Protein AF-A0A0S4UX40-F1 (afdb_monomer_lite)

Secondary structure (DSSP, 8-state):
-PPPPPTTHHHHHHHHHHHHHHH-HHHHHHHHHHHTTTS-HHHHHHHHHHHH-PPPPHHHHHHHHHHHHHHHHHHSS--GGGG--TT---HHHHHHHHHHHHHHHHHHHHHHHHHHHEEE-TTS-EEES-HHHHHHHHHHHHHHHHHHHHHHHHHHHHHHHHHHHHHHHHHHHHH-HHHHHHHHHHHHHHHHHHHHTT-

Foldseek 3Di:
DDDPDDPCLVVLLVQLLVQCVVPNNPRSLVVSCVVVVVDDPVSSVVSNCVNPNDDCPVVNVVVVVVVVVVVVVVVPPDDPVVVDDDDDDDPVNVVVVVVVVVLVVQLVVLVVLLPVQWDQDPVRDIDGPHVVSNVVSVVSVVVSVVVVVVVVVVVVVVVVVVVVVVVVLVVCCVVPVVVSVVVVVVVVVVVVVVVVVVD

Structure (mmCIF, N/CA/C/O backbone):
data_AF-A0A0S4UX40-F1
#
_entry.id   AF-A0A0S4UX40-F1
#
loop_
_atom_site.group_PDB
_atom_site.id
_atom_site.type_symbol
_atom_site.label_atom_id
_atom_site.label_alt_id
_atom_site.label_comp_id
_at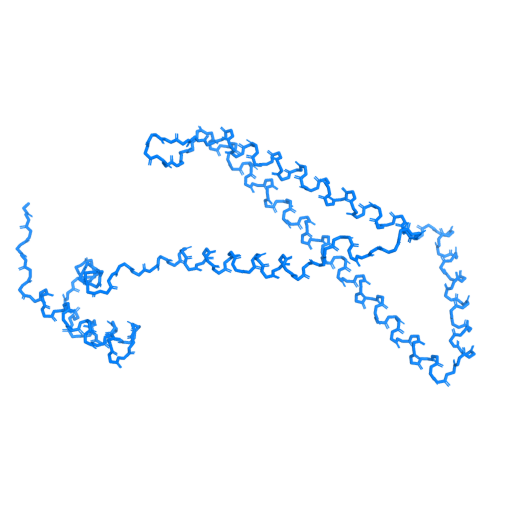om_site.label_asym_id
_atom_site.label_entity_id
_atom_site.label_seq_id
_atom_site.pdbx_PDB_ins_code
_atom_site.Cartn_x
_atom_site.Cartn_y
_atom_site.Cartn_z
_atom_site.occupancy
_atom_site.B_iso_or_equiv
_atom_site.auth_seq_id
_atom_site.auth_comp_id
_atom_site.auth_asym_id
_atom_site.auth_atom_id
_atom_site.pdbx_PDB_model_num
ATOM 1 N N . MET A 1 1 ? 38.596 -22.538 -30.865 1.00 37.88 1 MET A N 1
ATOM 2 C CA . MET A 1 1 ? 38.429 -23.965 -31.218 1.00 37.88 1 MET A CA 1
ATOM 3 C C . MET A 1 1 ? 37.272 -24.537 -30.414 1.00 37.88 1 MET A C 1
ATOM 5 O O . MET A 1 1 ? 37.250 -24.335 -29.205 1.00 37.88 1 MET A O 1
ATOM 9 N N . ALA A 1 2 ? 36.285 -25.162 -31.062 1.00 44.00 2 ALA A N 1
ATOM 10 C CA . ALA A 1 2 ? 35.174 -25.811 -30.366 1.00 44.00 2 ALA A CA 1
ATOM 11 C C . ALA A 1 2 ? 35.691 -27.068 -29.645 1.00 44.00 2 ALA A C 1
ATOM 13 O O . ALA A 1 2 ? 36.379 -27.888 -30.249 1.00 44.00 2 ALA A O 1
ATOM 14 N N . ARG A 1 3 ? 35.412 -27.182 -28.343 1.00 56.06 3 ARG A N 1
ATOM 15 C CA . ARG A 1 3 ? 35.810 -28.334 -27.521 1.00 56.06 3 ARG A CA 1
ATOM 16 C C . ARG A 1 3 ? 35.053 -29.578 -28.016 1.00 56.06 3 ARG A C 1
ATOM 18 O O . ARG A 1 3 ? 33.846 -29.453 -28.240 1.00 56.06 3 ARG A O 1
ATOM 25 N N . PRO A 1 4 ? 35.714 -30.738 -28.194 1.00 58.06 4 PRO A N 1
ATOM 26 C CA . PRO A 1 4 ? 35.030 -31.949 -28.630 1.00 58.06 4 PRO A CA 1
ATOM 27 C C . PRO A 1 4 ? 33.894 -32.306 -27.656 1.00 58.06 4 PRO A C 1
ATOM 29 O O . PRO A 1 4 ? 34.030 -32.062 -26.451 1.00 58.06 4 PRO A O 1
ATOM 32 N N . PRO A 1 5 ? 32.758 -32.816 -28.165 1.00 61.25 5 PRO A N 1
ATOM 33 C CA . PRO A 1 5 ? 31.622 -33.187 -27.332 1.00 61.25 5 PRO A CA 1
ATOM 34 C C . PRO A 1 5 ? 32.033 -34.289 -26.350 1.00 61.25 5 PRO A C 1
ATOM 36 O O . PRO A 1 5 ? 32.637 -35.284 -26.744 1.00 61.25 5 PRO A O 1
ATOM 39 N N . ASP A 1 6 ? 31.727 -34.090 -25.066 1.00 70.50 6 ASP A N 1
ATOM 40 C CA . ASP A 1 6 ? 31.950 -35.105 -24.034 1.00 70.50 6 ASP A CA 1
ATOM 41 C C . ASP A 1 6 ? 31.041 -36.306 -24.331 1.00 70.50 6 ASP A C 1
ATOM 43 O O . ASP A 1 6 ? 29.822 -36.152 -24.464 1.00 70.50 6 ASP A O 1
ATOM 47 N N . THR A 1 7 ? 31.636 -37.492 -24.451 1.00 76.88 7 THR A N 1
ATOM 48 C CA . THR A 1 7 ? 30.944 -38.743 -24.795 1.00 76.88 7 THR A CA 1
ATOM 49 C C . THR A 1 7 ? 29.915 -39.158 -23.744 1.00 76.88 7 THR A C 1
ATOM 51 O O . THR A 1 7 ? 29.060 -39.993 -24.020 1.00 76.88 7 THR A O 1
ATOM 54 N N . ARG A 1 8 ? 29.951 -38.551 -22.551 1.00 83.50 8 ARG A N 1
ATOM 55 C CA . ARG A 1 8 ? 29.035 -38.833 -21.437 1.00 83.50 8 ARG A CA 1
ATOM 56 C C . ARG A 1 8 ? 27.774 -37.970 -21.435 1.00 83.50 8 ARG A C 1
ATOM 58 O O . ARG A 1 8 ? 26.927 -38.147 -20.563 1.00 83.50 8 ARG A O 1
ATOM 65 N N . ARG A 1 9 ? 27.629 -37.044 -22.390 1.00 83.38 9 ARG A N 1
ATOM 66 C CA . ARG A 1 9 ? 26.492 -36.110 -22.460 1.00 83.38 9 ARG A CA 1
ATOM 67 C C . ARG A 1 9 ? 25.141 -36.822 -22.472 1.00 83.38 9 ARG A C 1
ATOM 69 O O . ARG A 1 9 ? 24.265 -36.463 -21.689 1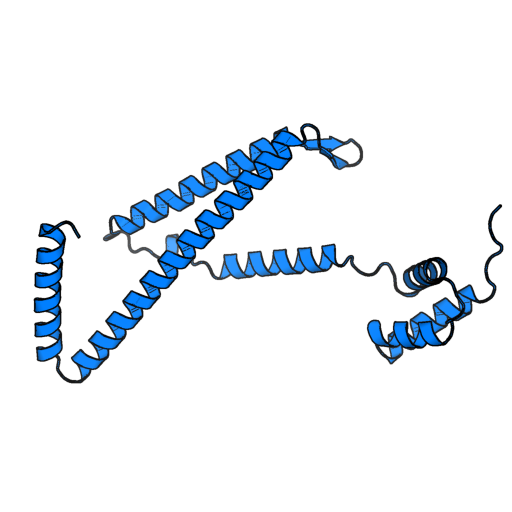.00 83.38 9 ARG A O 1
ATOM 76 N N . ASP A 1 10 ? 24.964 -37.790 -23.363 1.00 85.44 10 ASP A N 1
ATOM 77 C CA . ASP A 1 10 ? 23.655 -38.418 -23.571 1.00 85.44 10 ASP A CA 1
ATOM 78 C C . ASP A 1 10 ? 23.270 -39.292 -22.370 1.00 85.44 10 ASP A C 1
ATOM 80 O O . ASP A 1 10 ? 22.149 -39.196 -21.871 1.00 85.44 10 ASP A O 1
ATOM 84 N N . LEU A 1 11 ? 24.251 -40.010 -21.808 1.00 88.12 11 LEU A N 1
ATOM 85 C CA . LEU A 1 11 ? 24.103 -40.767 -20.563 1.00 88.12 11 LEU A CA 1
ATOM 86 C C . LEU A 1 11 ? 23.720 -39.864 -19.379 1.00 88.12 11 LEU A C 1
ATOM 88 O O . LEU A 1 11 ? 22.848 -40.214 -18.584 1.00 88.12 11 LEU A O 1
ATOM 92 N N . ALA A 1 12 ? 24.339 -38.687 -19.259 1.00 87.56 12 ALA A N 1
ATOM 93 C CA . ALA A 1 12 ? 24.004 -37.726 -18.213 1.00 87.56 12 ALA A CA 1
ATOM 94 C C . ALA A 1 12 ? 22.573 -37.186 -18.366 1.00 87.56 12 ALA A C 1
ATOM 96 O O . ALA A 1 12 ? 21.844 -37.095 -17.380 1.00 87.56 12 ALA A O 1
ATOM 97 N N . ILE A 1 13 ? 22.139 -36.869 -19.590 1.00 88.56 13 ILE A N 1
ATOM 98 C CA . ILE A 1 13 ? 20.780 -36.375 -19.863 1.00 88.56 13 ILE A CA 1
ATOM 99 C C . ILE A 1 13 ? 19.726 -37.427 -19.503 1.00 88.56 13 ILE A C 1
ATOM 101 O O . ILE A 1 13 ? 18.729 -37.101 -18.854 1.00 88.56 13 ILE A O 1
ATOM 105 N N . GLU A 1 14 ? 19.945 -38.682 -19.893 1.00 89.38 14 GLU A N 1
ATOM 106 C CA . GLU A 1 14 ? 19.053 -39.794 -19.561 1.00 89.38 14 GLU A CA 1
ATOM 107 C C . GLU A 1 14 ? 19.003 -40.044 -18.047 1.00 89.38 14 GLU A C 1
ATOM 109 O O . GLU A 1 14 ? 17.922 -40.155 -17.466 1.00 89.38 14 GLU A O 1
ATOM 114 N N . THR A 1 15 ? 20.162 -40.015 -17.384 1.00 88.75 15 THR A N 1
ATOM 115 C CA . THR A 1 15 ? 20.275 -40.201 -15.930 1.00 88.75 15 THR A CA 1
ATOM 116 C C . THR A 1 15 ? 19.551 -39.100 -15.154 1.00 88.75 15 THR A C 1
ATOM 118 O O . THR A 1 15 ? 18.836 -39.393 -14.196 1.00 88.75 15 THR A O 1
ATOM 121 N N . ILE A 1 16 ? 19.674 -37.839 -15.588 1.00 87.69 16 ILE A N 1
ATOM 122 C CA . ILE A 1 16 ? 18.954 -36.702 -14.995 1.00 87.69 16 ILE A CA 1
ATOM 123 C C . ILE A 1 16 ? 17.438 -36.898 -15.123 1.00 87.69 16 ILE A C 1
ATOM 125 O O . ILE A 1 16 ? 16.722 -36.707 -14.141 1.00 87.69 16 ILE A O 1
ATOM 129 N N . ARG A 1 17 ? 16.939 -37.295 -16.303 1.00 89.00 17 ARG A N 1
ATOM 130 C CA . ARG A 1 17 ? 15.501 -37.532 -16.525 1.00 89.00 17 ARG A CA 1
ATOM 131 C C . ARG A 1 17 ? 14.973 -38.658 -15.646 1.00 89.00 17 ARG A C 1
ATOM 133 O O . ARG A 1 17 ? 13.955 -38.476 -14.986 1.00 89.00 17 ARG A O 1
ATOM 140 N N . ARG A 1 18 ? 15.691 -39.781 -15.603 1.00 91.06 18 ARG A N 1
ATOM 141 C CA . ARG A 1 18 ? 15.322 -40.952 -14.805 1.00 91.06 18 ARG A CA 1
ATOM 142 C C . ARG A 1 18 ? 15.262 -40.617 -13.311 1.00 91.06 18 ARG A C 1
ATOM 144 O O . ARG A 1 18 ? 14.215 -40.773 -12.694 1.00 91.06 18 ARG A O 1
ATOM 151 N N . LEU A 1 19 ? 16.340 -40.061 -12.752 1.00 86.75 19 LEU A N 1
ATOM 152 C CA . LEU A 1 19 ? 16.417 -39.745 -11.320 1.00 86.75 19 LEU A CA 1
ATOM 153 C C . LEU A 1 19 ? 15.441 -38.639 -10.901 1.00 86.75 19 LEU A C 1
ATOM 155 O O . LEU A 1 19 ? 14.901 -38.687 -9.799 1.00 86.75 19 LEU A O 1
ATOM 159 N N . CYS A 1 20 ? 15.182 -37.651 -11.763 1.00 83.25 20 CYS A N 1
ATOM 160 C CA . CYS A 1 20 ? 14.171 -36.629 -11.479 1.00 83.25 20 CYS A CA 1
ATOM 161 C C . CYS A 1 20 ? 12.738 -37.164 -11.571 1.00 83.25 20 CYS A C 1
ATOM 163 O O . CYS A 1 20 ? 11.875 -36.654 -10.860 1.00 83.25 20 CYS A O 1
ATOM 165 N N . GLY A 1 21 ? 12.484 -38.173 -12.411 1.00 76.56 21 GLY A N 1
ATOM 166 C CA . GLY A 1 21 ? 11.203 -38.879 -12.452 1.00 76.56 21 GLY A CA 1
ATOM 167 C C . GLY A 1 21 ? 10.961 -39.742 -11.210 1.00 76.56 21 GLY A C 1
ATOM 168 O O . GLY A 1 21 ? 9.847 -39.772 -10.702 1.00 76.56 21 GLY A O 1
ATOM 169 N N . GLU A 1 22 ? 12.005 -40.393 -10.691 1.00 80.88 22 GLU A N 1
ATOM 170 C CA . GLU A 1 22 ? 11.923 -41.300 -9.534 1.00 80.88 22 GLU A CA 1
ATOM 171 C C . GLU A 1 22 ? 11.897 -40.567 -8.179 1.00 80.88 22 GLU A C 1
ATOM 173 O O . GLU A 1 22 ? 11.162 -40.959 -7.276 1.00 80.88 22 GLU A O 1
ATOM 178 N N . HIS A 1 23 ? 12.686 -39.497 -8.024 1.00 77.44 23 HIS A N 1
ATOM 179 C CA . HIS A 1 23 ? 12.911 -38.828 -6.731 1.00 77.44 23 HIS A CA 1
ATOM 180 C C . HIS A 1 23 ? 12.445 -37.361 -6.696 1.00 77.44 23 HIS A C 1
ATOM 182 O O . HIS A 1 23 ? 12.611 -36.673 -5.688 1.00 77.44 23 HIS A O 1
ATOM 188 N N . GLY A 1 24 ? 11.871 -36.856 -7.791 1.00 71.69 24 GLY A N 1
ATOM 189 C CA . GLY A 1 24 ? 11.513 -35.447 -7.952 1.00 71.69 24 GLY A CA 1
ATOM 190 C C . GLY A 1 24 ? 12.701 -34.557 -8.345 1.00 71.69 24 GLY A C 1
ATOM 191 O O . GLY A 1 24 ? 13.866 -34.932 -8.228 1.00 71.69 24 GLY A O 1
ATOM 192 N N . LEU A 1 25 ? 12.415 -33.338 -8.821 1.00 74.25 25 LEU A N 1
ATOM 193 C CA . LEU A 1 25 ? 13.407 -32.465 -9.476 1.00 74.25 25 LEU A CA 1
ATOM 194 C C . LEU A 1 25 ? 14.618 -32.116 -8.598 1.00 74.25 25 LEU A C 1
ATOM 196 O O . LEU A 1 25 ? 15.749 -32.096 -9.083 1.00 74.25 25 LEU A O 1
ATOM 200 N N . LYS A 1 26 ? 14.394 -31.818 -7.313 1.00 73.88 26 LYS A N 1
ATOM 201 C CA . LYS A 1 26 ? 15.450 -31.359 -6.397 1.00 73.88 26 LYS A CA 1
ATOM 202 C C . LYS A 1 26 ? 16.394 -32.498 -6.015 1.00 73.88 26 LYS A C 1
ATOM 204 O O . LYS A 1 26 ? 17.609 -32.347 -6.131 1.00 73.88 26 LYS A O 1
ATOM 209 N N . GLU A 1 27 ? 15.829 -33.626 -5.597 1.00 75.50 27 GLU A N 1
ATOM 210 C CA . GLU A 1 27 ? 16.595 -34.778 -5.123 1.00 75.50 27 GLU A CA 1
ATOM 211 C C . GLU A 1 27 ? 17.190 -35.579 -6.288 1.00 75.50 27 GLU A C 1
ATOM 213 O O . GLU A 1 27 ? 18.363 -35.940 -6.255 1.00 75.50 27 GLU A O 1
ATOM 218 N N . GLY A 1 28 ? 16.450 -35.727 -7.389 1.00 81.75 28 GLY A N 1
ATOM 219 C CA . GLY A 1 28 ? 16.947 -36.355 -8.611 1.00 81.75 28 GLY A CA 1
ATOM 220 C C . GLY A 1 28 ? 18.124 -35.608 -9.242 1.00 81.75 28 GLY A C 1
ATOM 221 O O . GLY A 1 28 ? 19.101 -36.234 -9.650 1.00 81.75 28 GLY A O 1
ATOM 222 N N . CYS A 1 29 ? 18.102 -34.268 -9.261 1.00 83.31 29 CYS A N 1
ATOM 223 C CA . CYS A 1 29 ? 19.250 -33.477 -9.722 1.00 83.31 29 CYS A CA 1
ATOM 224 C C . CYS A 1 29 ? 20.470 -33.613 -8.802 1.00 83.31 29 CYS A C 1
ATOM 226 O O . CYS A 1 29 ? 21.599 -33.568 -9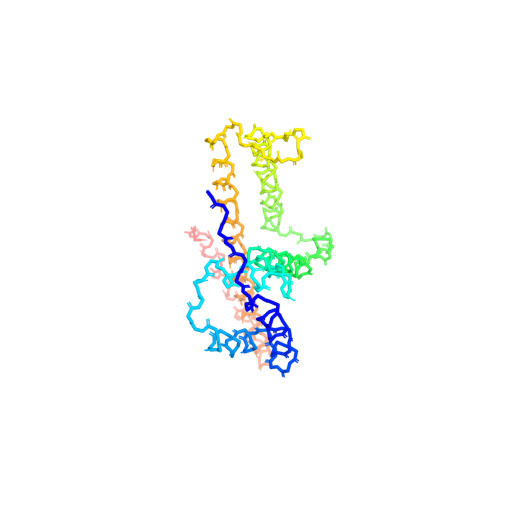.292 1.00 83.31 29 CYS A O 1
ATOM 228 N N . ARG A 1 30 ? 20.257 -33.752 -7.486 1.00 88.44 30 ARG A N 1
ATOM 229 C CA . ARG A 1 30 ? 21.325 -33.937 -6.495 1.00 88.44 30 ARG A CA 1
ATOM 230 C C . ARG A 1 30 ? 22.018 -35.286 -6.699 1.00 88.44 30 ARG A C 1
ATOM 232 O O . ARG A 1 30 ? 23.229 -35.311 -6.891 1.00 88.44 30 ARG A O 1
ATOM 239 N N . LEU A 1 31 ? 21.240 -36.366 -6.773 1.00 87.44 31 LEU A N 1
ATOM 240 C CA . LEU A 1 31 ? 21.733 -37.725 -7.022 1.00 87.44 31 LEU A CA 1
ATOM 241 C C . LEU A 1 31 ? 22.425 -37.843 -8.388 1.00 87.44 31 LEU A C 1
ATOM 243 O O . LEU A 1 31 ? 23.473 -38.472 -8.509 1.00 87.44 31 LEU A O 1
ATOM 247 N N . ALA A 1 32 ? 21.891 -37.183 -9.420 1.00 88.00 32 ALA A N 1
ATOM 248 C CA . ALA A 1 32 ? 22.543 -37.141 -10.725 1.00 88.00 32 ALA A CA 1
ATOM 249 C C . ALA A 1 32 ? 23.883 -36.382 -10.663 1.00 88.00 32 ALA A C 1
ATOM 251 O O . ALA A 1 32 ? 24.857 -36.802 -11.283 1.00 88.00 32 ALA A O 1
ATOM 252 N N . ARG A 1 33 ? 23.971 -35.286 -9.892 1.00 88.94 33 ARG A N 1
ATOM 253 C CA . ARG A 1 33 ? 25.209 -34.499 -9.748 1.00 88.94 33 ARG A CA 1
ATOM 254 C C . ARG A 1 33 ? 26.327 -35.292 -9.071 1.00 88.94 33 ARG A C 1
ATOM 256 O O . ARG A 1 33 ? 27.485 -35.089 -9.429 1.00 88.94 33 ARG A O 1
ATOM 263 N N . GLU A 1 34 ? 25.990 -36.181 -8.140 1.00 91.31 34 GLU A N 1
ATOM 264 C CA . GLU A 1 34 ? 26.949 -37.068 -7.467 1.00 91.31 34 GLU A CA 1
ATOM 265 C C . GLU A 1 34 ? 27.601 -38.060 -8.442 1.00 91.31 34 GLU A C 1
ATOM 267 O O . GLU A 1 34 ? 28.803 -38.297 -8.362 1.00 91.31 34 GLU A O 1
ATOM 272 N N . GLN A 1 35 ? 26.843 -38.576 -9.416 1.00 88.62 35 GLN A N 1
ATOM 273 C CA . GLN A 1 35 ? 27.349 -39.527 -10.419 1.00 88.62 35 GLN A CA 1
ATOM 274 C C . GLN A 1 35 ? 28.230 -38.877 -11.496 1.00 88.62 35 GLN A C 1
ATOM 276 O O . GLN A 1 35 ? 29.018 -39.556 -12.148 1.00 88.62 35 GLN A O 1
ATOM 281 N N . PHE A 1 36 ? 28.121 -37.559 -11.663 1.00 88.62 36 PHE A N 1
ATOM 282 C CA . PHE A 1 36 ? 28.903 -36.762 -12.612 1.00 88.62 36 PHE A CA 1
ATOM 283 C C . PHE A 1 36 ? 29.677 -35.654 -11.881 1.00 88.62 36 PHE A C 1
ATOM 285 O O . PHE A 1 36 ? 29.736 -34.509 -12.337 1.00 88.62 36 PHE A O 1
ATOM 292 N N . ALA A 1 37 ? 30.238 -35.985 -10.707 1.00 85.88 37 ALA A N 1
ATOM 293 C CA . ALA A 1 37 ? 30.941 -35.064 -9.810 1.00 85.88 37 ALA A CA 1
ATOM 294 C C . ALA A 1 37 ? 32.071 -34.280 -10.514 1.00 85.88 37 ALA A C 1
ATOM 296 O O . ALA A 1 37 ? 32.255 -33.087 -10.262 1.00 85.88 37 ALA A O 1
ATOM 297 N N . ASP A 1 38 ? 32.763 -34.935 -11.443 1.00 86.25 38 ASP A N 1
ATOM 298 C CA . ASP A 1 38 ? 33.922 -34.447 -12.192 1.00 86.25 38 ASP A CA 1
ATOM 299 C C . ASP A 1 38 ? 33.579 -33.473 -13.336 1.00 86.25 38 ASP A C 1
ATOM 301 O O . ASP A 1 38 ? 34.467 -32.818 -13.887 1.00 86.25 38 ASP A O 1
ATOM 305 N N . ILE A 1 39 ? 32.300 -33.348 -13.700 1.00 84.88 39 ILE A N 1
ATOM 306 C CA . ILE A 1 39 ? 31.862 -32.452 -14.771 1.00 84.88 39 ILE A CA 1
ATOM 307 C C . ILE A 1 39 ? 31.809 -31.000 -14.265 1.00 84.88 39 ILE A C 1
ATOM 309 O O . ILE A 1 39 ? 31.169 -30.725 -13.247 1.00 84.88 39 ILE A O 1
ATOM 313 N N . PRO A 1 40 ? 32.403 -30.030 -14.993 1.00 85.06 40 PRO A N 1
ATOM 314 C CA . PRO A 1 40 ? 32.318 -28.617 -14.632 1.00 85.06 40 PRO A CA 1
ATOM 315 C C . PRO A 1 40 ? 30.876 -28.097 -14.586 1.00 85.06 40 PRO A C 1
ATOM 317 O O . PRO A 1 40 ? 30.075 -28.387 -15.482 1.00 85.06 40 PRO A O 1
ATOM 320 N N . ASP A 1 41 ? 30.576 -27.226 -13.621 1.00 76.81 41 ASP A N 1
ATOM 321 C CA . ASP A 1 41 ? 29.215 -26.734 -13.356 1.00 76.81 41 ASP A CA 1
ATOM 322 C C . ASP A 1 41 ? 28.552 -26.065 -14.572 1.00 76.81 41 ASP A C 1
ATOM 324 O O . ASP A 1 41 ? 27.359 -26.240 -14.816 1.00 76.81 41 ASP A O 1
ATOM 328 N N . GLY A 1 42 ? 29.323 -25.352 -15.400 1.00 77.44 42 GLY A N 1
ATOM 329 C CA . GLY A 1 42 ? 28.809 -24.727 -16.626 1.00 77.44 42 GLY A CA 1
ATOM 330 C C . GLY A 1 42 ? 28.450 -25.724 -17.739 1.00 77.44 42 GLY A C 1
ATOM 331 O O . GLY A 1 42 ? 27.615 -25.437 -18.600 1.00 77.44 42 GLY A O 1
ATOM 332 N N . THR A 1 43 ? 29.069 -26.905 -17.756 1.00 84.62 43 THR A N 1
ATOM 333 C CA . THR A 1 43 ? 28.697 -28.002 -18.663 1.00 84.62 43 THR A CA 1
ATOM 334 C C . THR A 1 43 ? 27.495 -28.755 -18.102 1.00 84.62 43 THR A C 1
ATOM 336 O O . THR A 1 43 ? 26.522 -28.968 -18.825 1.00 84.62 43 THR A O 1
ATOM 339 N N . TRP A 1 44 ? 27.506 -29.034 -16.797 1.00 83.81 44 TRP A N 1
ATOM 340 C CA . TRP A 1 44 ? 26.393 -29.653 -16.081 1.00 83.81 44 TRP A CA 1
ATOM 341 C C . TRP A 1 44 ? 25.089 -28.854 -16.209 1.00 83.81 44 TRP A C 1
ATOM 343 O O . TRP A 1 44 ? 24.043 -29.402 -16.555 1.00 83.81 44 TRP A O 1
ATOM 353 N N . GLY A 1 45 ? 25.150 -27.532 -16.017 1.00 80.50 45 GLY A N 1
ATOM 354 C CA . GLY A 1 45 ? 23.995 -26.645 -16.146 1.00 80.50 45 GLY A CA 1
ATOM 355 C C . GLY A 1 45 ? 23.353 -26.699 -17.535 1.00 80.50 45 GLY A C 1
ATOM 356 O O . GLY A 1 45 ? 22.127 -26.714 -17.641 1.00 80.50 45 GLY A O 1
ATOM 357 N N . ARG A 1 46 ? 24.163 -26.811 -18.598 1.00 82.50 46 ARG A N 1
ATOM 358 C CA . ARG A 1 46 ? 23.670 -26.961 -19.978 1.00 82.50 46 ARG A CA 1
ATOM 359 C C . ARG A 1 46 ? 22.968 -28.300 -20.194 1.00 82.50 46 ARG A C 1
ATOM 361 O O . ARG A 1 46 ? 21.905 -28.328 -20.808 1.00 82.50 46 ARG A O 1
ATOM 368 N N . TRP A 1 47 ? 23.521 -29.391 -19.670 1.00 88.19 47 TRP A N 1
ATOM 369 C CA . TRP A 1 47 ? 22.903 -30.717 -19.780 1.00 88.19 47 TRP A CA 1
ATOM 370 C C . TRP A 1 47 ? 21.608 -30.814 -18.977 1.00 88.19 47 TRP A C 1
ATOM 372 O O . TRP A 1 47 ? 20.628 -31.355 -19.478 1.00 88.19 47 TRP A O 1
ATOM 382 N N . ARG A 1 48 ? 21.548 -30.198 -17.790 1.00 83.56 48 ARG A N 1
ATOM 383 C CA . ARG A 1 48 ? 20.319 -30.116 -16.988 1.00 83.56 48 ARG A CA 1
ATOM 384 C C . ARG A 1 48 ? 19.195 -29.383 -17.722 1.00 83.56 48 ARG A C 1
ATOM 386 O O . ARG A 1 48 ? 18.076 -29.881 -17.752 1.00 83.56 48 ARG A O 1
ATOM 393 N N . VAL A 1 49 ? 19.496 -28.240 -18.347 1.00 81.31 49 VAL A N 1
ATOM 394 C CA . VAL A 1 49 ? 18.515 -27.486 -19.154 1.00 81.31 49 VAL A CA 1
ATOM 395 C C . VAL A 1 49 ? 18.036 -28.305 -20.354 1.00 81.31 49 VAL A C 1
ATOM 397 O O . VAL A 1 49 ? 16.856 -28.284 -20.684 1.00 81.31 49 VAL A O 1
ATOM 400 N N . GLN A 1 50 ? 18.927 -29.070 -20.985 1.00 83.06 50 GLN A N 1
ATOM 401 C CA . GLN A 1 50 ? 18.563 -29.960 -22.088 1.00 83.06 50 GLN A CA 1
ATOM 402 C C . GLN A 1 50 ? 17.724 -31.173 -21.632 1.00 83.06 50 GLN A C 1
ATOM 404 O O . GLN A 1 50 ? 16.895 -31.679 -22.390 1.00 83.06 50 GLN A O 1
ATOM 409 N N . ALA A 1 51 ? 17.930 -31.647 -20.402 1.00 83.44 51 ALA A N 1
ATOM 410 C CA . ALA A 1 51 ? 17.230 -32.797 -19.839 1.00 83.44 51 ALA A CA 1
ATOM 411 C C . ALA A 1 51 ? 15.822 -32.459 -19.326 1.00 83.44 51 ALA A C 1
ATOM 413 O O . ALA A 1 51 ? 14.899 -33.222 -19.608 1.00 83.44 51 ALA A O 1
ATOM 414 N N . LEU A 1 52 ? 15.670 -31.341 -18.605 1.00 78.06 52 LEU A N 1
ATOM 415 C CA . LEU A 1 52 ? 14.469 -30.991 -17.827 1.00 78.06 52 LEU A CA 1
ATOM 416 C C . LEU A 1 52 ? 13.782 -29.695 -18.290 1.00 78.06 52 LEU A C 1
ATOM 418 O O . LEU A 1 52 ? 12.781 -29.291 -17.707 1.00 78.06 52 LEU A O 1
ATOM 422 N N . GLY A 1 53 ? 14.320 -29.026 -19.311 1.00 70.69 53 GLY A N 1
ATOM 423 C CA . GLY A 1 53 ? 13.901 -27.680 -19.692 1.00 70.69 53 GLY A CA 1
ATOM 424 C C . GLY A 1 53 ? 14.552 -26.596 -18.827 1.00 70.69 53 GLY A C 1
ATOM 425 O O . GLY A 1 53 ? 15.287 -26.862 -17.870 1.00 70.69 53 GLY A O 1
ATOM 426 N N . ARG A 1 54 ? 14.321 -25.330 -19.189 1.00 59.81 54 ARG A N 1
ATOM 427 C CA . ARG A 1 54 ? 14.745 -24.194 -18.362 1.00 59.81 54 ARG A CA 1
ATOM 428 C C . ARG A 1 54 ? 13.897 -24.226 -17.090 1.00 59.81 54 ARG A C 1
ATOM 430 O O . ARG A 1 54 ? 12.676 -24.226 -17.185 1.00 59.81 54 ARG A O 1
ATOM 437 N N . ALA A 1 55 ? 14.535 -24.279 -15.920 1.00 56.56 55 ALA A N 1
ATOM 438 C CA . ALA A 1 55 ? 13.805 -24.061 -14.675 1.00 56.56 55 ALA A CA 1
ATOM 439 C C . ALA A 1 55 ? 13.110 -22.692 -14.774 1.00 56.56 55 ALA A C 1
ATOM 441 O O . ALA A 1 55 ? 13.778 -21.758 -15.241 1.00 56.56 55 ALA A O 1
ATOM 442 N N . PRO A 1 56 ? 11.827 -22.566 -14.382 1.00 50.50 56 PRO A N 1
ATOM 443 C CA . PRO A 1 56 ? 11.189 -21.260 -14.291 1.00 50.50 56 PRO A CA 1
ATOM 444 C C . PRO A 1 56 ? 12.106 -20.381 -13.454 1.00 50.50 56 PRO A C 1
ATOM 446 O O . PRO A 1 56 ? 12.602 -20.801 -12.398 1.00 50.50 56 PRO A O 1
ATOM 449 N N . GLU A 1 57 ? 12.461 -19.222 -14.003 1.00 52.88 57 GLU A N 1
ATOM 450 C CA . GLU A 1 57 ? 13.392 -18.341 -13.321 1.00 52.88 57 GLU A CA 1
ATOM 451 C C . GLU A 1 57 ? 12.788 -18.038 -11.954 1.00 52.88 57 GLU A C 1
ATOM 453 O O . GLU A 1 57 ? 11.585 -17.831 -11.824 1.00 52.88 57 GLU A O 1
ATOM 458 N N . ARG A 1 58 ? 13.600 -18.058 -10.898 1.00 46.91 58 ARG A N 1
ATOM 459 C CA . ARG A 1 58 ? 13.139 -17.712 -9.546 1.00 46.91 58 ARG A CA 1
ATOM 460 C C . ARG A 1 58 ? 12.354 -16.389 -9.546 1.00 46.91 58 ARG A C 1
ATOM 462 O O . ARG A 1 58 ? 11.412 -16.227 -8.787 1.00 46.91 58 ARG A O 1
ATOM 469 N N . GLU A 1 59 ? 12.714 -15.499 -10.462 1.00 41.97 59 GLU A N 1
ATOM 470 C CA . GLU A 1 59 ? 12.059 -14.229 -10.754 1.00 41.97 59 GLU A CA 1
ATOM 471 C C . GLU A 1 59 ? 10.643 -14.359 -11.352 1.00 41.97 59 GLU A C 1
ATOM 473 O O . GLU A 1 59 ? 9.799 -13.505 -11.107 1.00 41.97 59 GLU A O 1
ATOM 478 N N . GLU A 1 60 ? 10.365 -15.417 -12.114 1.00 47.75 60 GLU A N 1
ATOM 479 C CA . GLU A 1 60 ? 9.051 -15.760 -12.673 1.00 47.75 60 GLU A CA 1
ATOM 480 C C . GLU A 1 60 ? 8.140 -16.351 -11.588 1.00 47.75 60 GLU A C 1
ATOM 482 O O . GLU A 1 60 ? 7.023 -15.878 -11.410 1.00 47.75 60 GLU A O 1
ATOM 487 N N . ILE A 1 61 ? 8.666 -17.253 -10.749 1.00 52.84 61 ILE A N 1
ATOM 488 C CA . ILE A 1 61 ? 7.948 -17.772 -9.569 1.00 52.84 61 ILE A CA 1
ATOM 489 C C . ILE A 1 61 ? 7.645 -16.644 -8.570 1.00 52.84 61 ILE A C 1
ATOM 491 O O . ILE A 1 61 ? 6.538 -16.553 -8.045 1.00 52.84 61 ILE A O 1
ATOM 495 N N . GLU A 1 62 ? 8.610 -15.760 -8.300 1.00 45.75 62 GLU A N 1
ATOM 496 C CA . GLU A 1 62 ? 8.411 -14.606 -7.414 1.00 45.75 62 GLU A CA 1
ATOM 497 C C . GLU A 1 62 ? 7.432 -13.582 -8.013 1.00 45.75 62 GLU A C 1
ATOM 499 O O . GLU A 1 62 ? 6.717 -12.907 -7.270 1.00 45.75 62 GLU A O 1
ATOM 504 N N . ARG A 1 63 ? 7.363 -13.466 -9.345 1.00 48.81 63 ARG A N 1
ATOM 505 C CA . ARG A 1 63 ? 6.387 -12.614 -10.036 1.00 48.81 63 ARG A CA 1
ATOM 506 C C . ARG A 1 63 ? 4.978 -13.188 -9.937 1.00 48.81 63 ARG A C 1
ATOM 508 O O . ARG A 1 63 ? 4.074 -12.431 -9.594 1.00 48.81 63 ARG A O 1
ATOM 515 N N . ASP A 1 64 ? 4.810 -14.486 -10.159 1.00 50.50 64 ASP A N 1
ATOM 516 C CA . ASP A 1 64 ? 3.516 -15.164 -10.049 1.00 50.50 64 ASP A CA 1
ATOM 517 C C . ASP A 1 64 ? 3.018 -15.175 -8.599 1.00 50.50 64 ASP A C 1
ATOM 519 O O . ASP A 1 64 ? 1.858 -14.866 -8.339 1.00 50.50 64 ASP A O 1
ATOM 523 N N . ALA A 1 65 ? 3.908 -15.399 -7.627 1.00 49.53 65 ALA A N 1
ATOM 524 C CA . ALA A 1 65 ? 3.574 -15.295 -6.207 1.00 49.53 65 ALA A CA 1
ATOM 525 C C . ALA A 1 65 ? 3.116 -13.877 -5.819 1.00 49.53 65 ALA A C 1
ATOM 527 O O . ALA A 1 65 ? 2.138 -13.716 -5.091 1.00 49.53 65 ALA A O 1
ATOM 528 N N . ARG A 1 66 ? 3.779 -12.832 -6.337 1.00 48.22 66 ARG A N 1
ATOM 529 C CA . ARG A 1 66 ? 3.363 -11.435 -6.116 1.00 48.22 66 ARG A CA 1
ATOM 530 C C . ARG A 1 66 ? 2.052 -11.096 -6.821 1.00 48.22 66 ARG A C 1
ATOM 532 O O . ARG A 1 66 ? 1.261 -10.344 -6.261 1.00 48.22 66 ARG A O 1
ATOM 539 N N . ALA A 1 67 ? 1.825 -11.617 -8.026 1.00 53.53 67 ALA A N 1
ATOM 540 C CA . ALA A 1 67 ? 0.591 -11.401 -8.775 1.00 53.53 67 ALA A CA 1
ATOM 541 C C . ALA A 1 67 ? -0.610 -12.049 -8.072 1.00 53.53 67 ALA A C 1
ATOM 543 O O . ALA A 1 67 ? -1.638 -11.396 -7.908 1.00 53.53 67 ALA A O 1
ATOM 544 N N . ASN A 1 68 ? -0.442 -13.276 -7.577 1.00 50.84 68 ASN A N 1
ATOM 545 C CA . ASN A 1 68 ? -1.475 -13.993 -6.832 1.00 50.84 68 ASN A CA 1
ATOM 546 C C . ASN A 1 68 ? -1.777 -13.317 -5.488 1.00 50.84 68 ASN A C 1
ATOM 548 O O . ASN A 1 68 ? -2.939 -13.085 -5.177 1.00 50.84 68 ASN A O 1
ATOM 552 N N . MET A 1 69 ? -0.749 -12.887 -4.746 1.00 40.19 69 MET A N 1
ATOM 553 C CA . MET A 1 69 ? -0.933 -12.147 -3.491 1.00 40.19 69 MET A CA 1
ATOM 554 C C . MET A 1 69 ? -1.634 -10.795 -3.713 1.00 40.19 69 MET A C 1
ATOM 556 O O . MET A 1 69 ? -2.482 -10.394 -2.925 1.00 40.19 69 MET A O 1
ATOM 560 N N . ALA A 1 70 ? -1.319 -10.086 -4.802 1.00 51.31 70 ALA A N 1
ATOM 561 C CA . ALA A 1 70 ? -1.992 -8.834 -5.145 1.00 51.31 70 ALA A CA 1
ATOM 562 C C . ALA A 1 70 ? -3.457 -9.039 -5.572 1.00 51.31 70 ALA A C 1
ATOM 564 O O . ALA A 1 70 ? -4.286 -8.171 -5.305 1.00 51.31 70 ALA A O 1
ATOM 565 N N . ALA A 1 71 ? -3.777 -10.159 -6.226 1.00 49.25 71 ALA A N 1
ATOM 566 C CA . ALA A 1 71 ? -5.147 -10.522 -6.582 1.00 49.25 71 ALA A CA 1
ATOM 567 C C . ALA A 1 71 ? -5.973 -10.890 -5.340 1.00 49.25 71 ALA A C 1
ATOM 569 O O . ALA A 1 71 ? -7.069 -10.371 -5.168 1.00 49.25 71 ALA A O 1
ATOM 570 N N . GLU A 1 72 ? -5.405 -11.683 -4.432 1.00 46.88 72 GLU A N 1
ATOM 571 C CA . GLU A 1 72 ? -6.047 -12.111 -3.184 1.00 46.88 72 GLU A CA 1
ATOM 572 C C . GLU A 1 72 ? -6.281 -10.936 -2.218 1.00 46.88 72 GLU A C 1
ATOM 574 O O . GLU A 1 72 ? -7.334 -10.833 -1.590 1.00 46.88 72 GLU A O 1
ATOM 579 N N . VAL A 1 73 ? -5.344 -9.982 -2.148 1.00 51.62 73 VAL A N 1
ATOM 580 C CA . VAL A 1 73 ? -5.545 -8.720 -1.415 1.00 51.62 73 VAL A CA 1
ATOM 581 C C . VAL A 1 73 ? -6.656 -7.888 -2.056 1.00 51.62 73 VAL A C 1
ATOM 583 O O . VAL A 1 73 ? -7.445 -7.282 -1.343 1.00 51.62 73 VAL A O 1
ATOM 586 N N . ARG A 1 74 ? -6.756 -7.864 -3.389 1.00 53.91 74 ARG A N 1
ATOM 587 C CA . ARG A 1 74 ? -7.779 -7.087 -4.100 1.00 53.91 74 ARG A CA 1
ATOM 588 C C . ARG A 1 74 ? -9.179 -7.706 -3.990 1.00 53.91 74 ARG A C 1
ATOM 590 O O . ARG A 1 74 ? -10.138 -6.949 -3.944 1.00 53.91 74 ARG A O 1
ATOM 597 N N . GLU A 1 75 ? -9.295 -9.032 -3.914 1.00 52.84 75 GLU A N 1
ATOM 598 C CA . GLU A 1 75 ? -10.566 -9.729 -3.647 1.00 52.84 75 GLU A CA 1
ATOM 599 C C . GLU A 1 75 ? -11.039 -9.580 -2.195 1.00 52.84 75 GLU A C 1
ATOM 601 O O . GLU A 1 75 ? -12.240 -9.553 -1.948 1.00 52.84 75 GLU A O 1
ATOM 606 N N . ASN A 1 76 ? -10.116 -9.444 -1.236 1.00 49.91 76 ASN A N 1
ATOM 607 C CA . ASN A 1 76 ? -10.452 -9.273 0.182 1.00 49.91 76 ASN A CA 1
ATOM 608 C C . ASN A 1 76 ? -10.627 -7.808 0.615 1.00 49.91 76 ASN A C 1
ATOM 610 O O . ASN A 1 76 ? -10.967 -7.552 1.771 1.00 49.91 76 ASN A O 1
ATOM 614 N N . ILE A 1 77 ? -10.398 -6.840 -0.278 1.00 47.34 77 ILE A N 1
ATOM 615 C CA . ILE A 1 77 ? -10.776 -5.444 -0.042 1.00 47.34 77 ILE A CA 1
ATOM 616 C C . ILE A 1 77 ? -12.248 -5.297 -0.455 1.00 47.34 77 ILE A C 1
ATOM 618 O O . ILE A 1 77 ? -12.547 -5.426 -1.644 1.00 47.34 77 ILE A O 1
ATOM 622 N N . PRO A 1 78 ? -13.176 -5.024 0.481 1.00 42.72 78 PRO A N 1
ATOM 623 C CA . PRO A 1 78 ? -14.583 -4.870 0.139 1.00 42.72 78 PRO A CA 1
ATOM 624 C C . PRO A 1 78 ? -14.793 -3.742 -0.878 1.00 42.72 78 PRO A C 1
ATOM 626 O O . PRO A 1 78 ? -14.181 -2.672 -0.787 1.00 42.72 78 PRO A O 1
ATOM 629 N N . ALA A 1 79 ? -15.676 -3.979 -1.851 1.00 48.94 79 ALA A N 1
ATOM 630 C CA . ALA A 1 79 ? -16.025 -2.987 -2.856 1.00 48.94 79 ALA A CA 1
ATOM 631 C C . ALA A 1 79 ? -16.703 -1.777 -2.193 1.00 48.94 79 ALA A C 1
ATOM 633 O O . ALA A 1 79 ? -17.641 -1.917 -1.410 1.00 48.94 79 ALA A O 1
ATOM 634 N N . VAL A 1 80 ? -16.259 -0.567 -2.546 1.00 42.81 80 VAL A N 1
ATOM 635 C CA . VAL A 1 80 ? -16.687 0.705 -1.923 1.00 42.81 80 VAL A CA 1
ATOM 636 C C . VAL A 1 80 ? -18.214 0.905 -1.935 1.00 42.81 80 VAL A C 1
ATOM 638 O O . VAL A 1 80 ? -18.757 1.546 -1.039 1.00 42.81 80 VAL A O 1
ATOM 641 N N . ALA A 1 81 ? -18.920 0.330 -2.913 1.00 44.19 81 ALA A N 1
ATOM 642 C CA . ALA A 1 81 ? -20.376 0.418 -3.035 1.00 44.19 81 ALA A CA 1
ATOM 643 C C . ALA A 1 81 ? -21.151 -0.459 -2.031 1.00 44.19 81 ALA A C 1
ATOM 645 O O . ALA A 1 81 ? -22.305 -0.163 -1.736 1.00 44.19 81 ALA A O 1
ATOM 646 N N . GLU A 1 82 ? -20.536 -1.512 -1.488 1.00 45.31 82 GLU A N 1
ATOM 647 C CA . GLU A 1 82 ? -21.185 -2.452 -0.558 1.00 45.31 82 GLU A CA 1
ATOM 648 C C . GLU A 1 82 ? -21.093 -1.994 0.906 1.00 45.31 82 GLU A C 1
ATOM 650 O O . GLU A 1 82 ? -21.761 -2.539 1.781 1.00 45.31 82 GLU A O 1
ATOM 655 N N . LEU A 1 83 ? -20.312 -0.944 1.175 1.00 41.84 83 LEU A N 1
ATOM 656 C CA . LEU A 1 83 ? -20.085 -0.396 2.513 1.00 41.84 83 LEU A CA 1
ATOM 657 C C . LEU A 1 83 ? -21.027 0.769 2.876 1.00 41.84 83 LEU A C 1
ATOM 659 O O . LEU A 1 83 ? -20.822 1.402 3.912 1.00 41.84 83 LEU A O 1
ATOM 663 N N . VAL A 1 84 ? -22.036 1.098 2.051 1.00 40.66 84 VAL A N 1
ATOM 664 C CA . VAL A 1 84 ? -22.826 2.332 2.240 1.00 40.66 84 VAL A CA 1
ATOM 665 C C . VAL A 1 84 ? -24.341 2.150 2.052 1.00 40.66 84 VAL A C 1
ATOM 667 O O . VAL A 1 84 ? -24.816 1.993 0.928 1.00 40.66 84 VAL A O 1
ATOM 670 N N . PRO A 1 85 ? -25.146 2.371 3.110 1.00 40.78 85 PRO A N 1
ATOM 671 C CA . PRO A 1 85 ? -26.434 3.048 3.014 1.00 40.78 85 PRO A CA 1
ATOM 672 C C . PRO A 1 85 ? -26.199 4.568 2.965 1.00 40.78 85 PRO A C 1
ATOM 674 O O . PRO A 1 85 ? -25.521 5.139 3.817 1.00 40.78 85 PRO A O 1
ATOM 677 N N . ALA A 1 86 ? -26.763 5.238 1.960 1.00 46.94 86 ALA A N 1
ATOM 678 C CA . ALA A 1 86 ? -26.422 6.601 1.528 1.00 46.94 86 ALA A CA 1
ATOM 679 C C . ALA A 1 86 ? -26.703 7.765 2.516 1.00 46.94 86 ALA A C 1
ATOM 681 O O . ALA A 1 86 ? -26.597 8.922 2.113 1.00 46.94 86 ALA A O 1
ATOM 682 N N . ALA A 1 87 ? -27.062 7.520 3.780 1.00 37.88 87 ALA A N 1
ATOM 683 C CA . ALA A 1 87 ? -27.638 8.558 4.643 1.00 37.88 87 ALA A CA 1
ATOM 684 C C . ALA A 1 87 ? -26.717 9.137 5.740 1.00 37.88 87 ALA A C 1
ATOM 686 O O . ALA A 1 87 ? -26.971 10.255 6.176 1.00 37.88 87 ALA A O 1
ATOM 687 N N . GLU A 1 88 ? -25.638 8.468 6.165 1.00 43.12 88 GLU A N 1
ATOM 688 C CA . GLU A 1 88 ? -24.857 8.909 7.345 1.00 43.12 88 GLU A CA 1
ATOM 689 C C . GLU A 1 88 ? -23.336 8.720 7.198 1.00 43.12 88 GLU A C 1
ATOM 691 O O . GLU A 1 88 ? -22.663 8.191 8.079 1.00 43.12 88 GLU A O 1
ATOM 696 N N . ALA A 1 89 ? -22.744 9.158 6.084 1.00 41.25 89 ALA A N 1
ATOM 697 C CA . ALA A 1 89 ? -21.283 9.157 5.979 1.00 41.25 89 ALA A CA 1
ATOM 698 C C . ALA A 1 89 ? -20.671 10.244 6.893 1.00 41.25 89 ALA A C 1
ATOM 700 O O . ALA A 1 89 ? -20.775 11.442 6.610 1.00 41.25 89 ALA A O 1
ATOM 701 N N . LEU A 1 90 ? -20.015 9.823 7.979 1.00 46.56 90 LEU A N 1
ATOM 702 C CA . LEU A 1 90 ? -19.253 10.668 8.901 1.00 46.56 90 LEU A CA 1
ATOM 703 C C . LEU A 1 90 ? -18.145 11.442 8.148 1.00 46.56 90 LEU A C 1
ATOM 705 O O . LEU A 1 90 ? -17.554 10.920 7.197 1.00 46.56 90 LEU A O 1
ATOM 709 N N . PRO A 1 91 ? -17.764 12.659 8.588 1.00 53.66 91 PRO A N 1
ATOM 710 C CA . PRO A 1 91 ? -16.747 13.484 7.922 1.00 53.66 91 PRO A CA 1
ATOM 711 C C . PRO A 1 91 ? -15.399 12.785 7.684 1.00 53.66 91 PRO A C 1
ATOM 713 O O . PRO A 1 91 ? -14.722 13.078 6.702 1.00 53.66 91 PRO A O 1
ATOM 716 N N . ALA A 1 92 ? -15.007 11.853 8.558 1.00 49.34 92 ALA A N 1
ATOM 717 C CA . ALA A 1 92 ? -13.781 11.066 8.419 1.00 49.34 92 ALA A CA 1
ATOM 718 C C . ALA A 1 92 ? -13.820 10.103 7.217 1.00 49.34 92 ALA A C 1
ATOM 720 O O . ALA A 1 92 ? -12.808 9.910 6.550 1.00 49.34 92 ALA A O 1
ATOM 721 N N . GLN A 1 93 ? -14.995 9.558 6.892 1.00 47.22 93 GLN A N 1
ATOM 722 C CA . GLN A 1 93 ? -15.182 8.622 5.780 1.00 47.22 93 GLN A CA 1
ATOM 723 C C . GLN A 1 93 ? -15.114 9.349 4.431 1.00 47.22 93 GLN A C 1
ATOM 725 O O . GLN A 1 93 ? -14.484 8.855 3.502 1.00 47.22 93 GLN A O 1
ATOM 730 N N . ARG A 1 94 ? -15.653 10.576 4.341 1.00 53.88 94 ARG A N 1
ATOM 731 C CA . ARG A 1 94 ? -15.443 11.445 3.166 1.00 53.88 94 ARG A CA 1
ATOM 732 C C . ARG A 1 94 ? -13.963 11.770 2.946 1.00 53.88 94 ARG A C 1
ATOM 734 O O . ARG A 1 94 ? -13.485 11.650 1.826 1.00 53.88 94 ARG A O 1
ATOM 741 N N . ARG A 1 95 ? -13.217 12.095 4.010 1.00 55.34 95 ARG A N 1
ATOM 742 C CA . ARG A 1 95 ? -11.766 12.357 3.916 1.00 55.34 95 ARG A CA 1
ATOM 743 C C . ARG A 1 95 ? -10.968 11.124 3.476 1.00 55.34 95 ARG A C 1
ATOM 745 O O . ARG A 1 95 ? -10.014 11.269 2.722 1.00 55.34 95 ARG A O 1
ATOM 752 N N . ALA A 1 96 ? -11.358 9.926 3.915 1.00 58.22 96 ALA A N 1
ATOM 753 C CA . ALA A 1 96 ? -10.732 8.677 3.476 1.00 58.22 96 ALA A CA 1
ATOM 754 C C . ALA A 1 96 ? -11.017 8.364 1.992 1.00 58.22 96 ALA A C 1
ATOM 756 O O . ALA A 1 96 ? -10.130 7.893 1.284 1.00 58.22 96 ALA A O 1
ATOM 757 N N . LEU A 1 97 ? -12.225 8.668 1.497 1.00 59.38 97 LEU A N 1
ATOM 758 C CA . LEU A 1 97 ? -12.558 8.563 0.068 1.00 59.38 97 LEU A CA 1
ATOM 759 C C . LEU A 1 97 ? -11.738 9.546 -0.782 1.00 59.38 97 LEU A C 1
ATOM 761 O O . LEU A 1 97 ? -11.256 9.182 -1.853 1.00 59.38 97 LEU A O 1
ATOM 765 N N . ASP A 1 98 ? -11.517 10.763 -0.283 1.00 75.00 98 ASP A N 1
ATOM 766 C CA . ASP A 1 98 ? -10.637 11.733 -0.940 1.00 75.00 98 ASP A CA 1
ATOM 767 C C . ASP A 1 98 ? -9.163 11.297 -0.934 1.00 75.00 98 ASP A C 1
ATOM 769 O O . ASP A 1 98 ? -8.449 11.564 -1.900 1.00 75.00 98 ASP A O 1
ATOM 773 N N . PHE A 1 99 ? -8.708 10.590 0.107 1.00 76.88 99 PHE A N 1
ATOM 774 C CA . PHE A 1 99 ? -7.341 10.070 0.189 1.00 76.88 99 PHE A CA 1
ATOM 775 C C . PHE A 1 99 ? -7.039 9.046 -0.911 1.00 76.88 99 PHE A C 1
ATOM 777 O O . PHE A 1 99 ? -6.032 9.183 -1.600 1.00 76.88 99 PHE A O 1
ATOM 784 N N . TRP A 1 100 ? -7.903 8.046 -1.109 1.00 79.69 100 TRP A N 1
ATOM 785 C CA . TRP A 1 100 ? -7.675 7.022 -2.137 1.00 79.69 100 TRP A CA 1
ATOM 786 C C . TRP A 1 100 ? -7.737 7.595 -3.549 1.00 79.69 100 TRP A C 1
ATOM 788 O O . TRP A 1 100 ? -6.875 7.281 -4.363 1.00 79.69 100 TRP A O 1
ATOM 798 N N . ARG A 1 101 ? -8.675 8.514 -3.803 1.00 82.94 101 ARG A N 1
ATOM 799 C CA . ARG A 1 101 ? -8.727 9.255 -5.068 1.00 82.94 101 ARG A CA 1
ATOM 800 C C . ARG A 1 101 ? -7.425 10.015 -5.332 1.00 82.94 101 ARG A C 1
ATOM 802 O O . ARG A 1 101 ? -6.868 9.915 -6.417 1.00 82.94 101 ARG A O 1
ATOM 809 N N . MET A 1 102 ? -6.919 10.737 -4.334 1.00 82.75 102 MET A N 1
ATOM 810 C CA . MET A 1 102 ? -5.657 11.473 -4.450 1.00 82.75 102 MET A CA 1
ATOM 811 C C . MET A 1 102 ? -4.457 10.534 -4.646 1.00 82.75 102 MET A C 1
ATOM 813 O O . MET A 1 102 ? -3.524 10.862 -5.373 1.00 82.75 102 MET A O 1
ATOM 817 N N . LEU A 1 103 ? -4.469 9.358 -4.014 1.00 88.06 103 LEU A N 1
ATOM 818 C CA . LEU A 1 103 ? -3.426 8.351 -4.190 1.00 88.06 103 LEU A CA 1
ATOM 819 C C . LEU A 1 103 ? -3.424 7.776 -5.617 1.00 88.06 103 LEU A C 1
ATOM 821 O O . LEU A 1 103 ? -2.348 7.584 -6.184 1.00 88.06 103 LEU A O 1
ATOM 825 N N . ASP A 1 104 ? -4.605 7.533 -6.190 1.00 87.19 104 ASP A N 1
ATOM 826 C CA . ASP A 1 104 ? -4.757 7.064 -7.569 1.00 87.19 104 ASP A CA 1
ATOM 827 C C . ASP A 1 104 ? -4.241 8.106 -8.568 1.00 87.19 104 ASP A C 1
ATOM 829 O O . ASP A 1 104 ? -3.426 7.765 -9.426 1.00 87.19 104 ASP A O 1
ATOM 833 N N . GLU A 1 105 ? -4.619 9.380 -8.398 1.00 91.56 105 GLU A N 1
ATOM 834 C CA . GLU A 1 105 ? -4.109 10.503 -9.203 1.00 91.56 105 GLU A CA 1
ATOM 835 C C . GLU A 1 105 ? -2.561 10.552 -9.170 1.00 91.56 105 GLU A C 1
ATOM 837 O O . GLU A 1 105 ? -1.901 10.676 -10.203 1.00 91.56 105 GLU A O 1
ATOM 842 N N . LEU A 1 106 ? -1.947 10.350 -7.997 1.00 92.19 106 LEU A N 1
ATOM 843 C CA . LEU A 1 106 ? -0.486 10.332 -7.856 1.00 92.19 106 LEU A CA 1
ATOM 844 C C . LEU A 1 106 ? 0.184 9.079 -8.457 1.00 92.19 106 LEU A C 1
ATOM 846 O O . LEU A 1 106 ? 1.319 9.166 -8.944 1.00 92.19 106 LEU A O 1
ATOM 850 N N . ASP A 1 107 ? -0.459 7.904 -8.426 1.00 93.69 107 ASP A N 1
ATOM 851 C CA . ASP A 1 107 ? 0.076 6.711 -9.107 1.00 93.69 107 ASP A CA 1
ATOM 852 C C . ASP A 1 107 ? -0.021 6.863 -10.630 1.00 93.69 107 ASP A C 1
ATOM 854 O O . ASP A 1 107 ? 0.888 6.418 -11.337 1.00 93.69 107 ASP A O 1
ATOM 858 N N . GLU A 1 108 ? -1.056 7.530 -11.148 1.00 93.75 108 GLU A N 1
ATOM 859 C CA . GLU A 1 108 ? -1.155 7.890 -12.566 1.00 93.75 108 GLU A CA 1
ATOM 860 C C . GLU A 1 108 ? -0.002 8.801 -13.001 1.00 93.75 108 GLU A C 1
ATOM 862 O O . GLU A 1 108 ? 0.689 8.481 -13.975 1.00 93.75 108 GLU A O 1
ATOM 867 N N . ASP A 1 109 ? 0.305 9.848 -12.236 1.00 94.81 109 ASP A N 1
ATOM 868 C CA . ASP A 1 109 ? 1.454 10.723 -12.500 1.00 94.81 109 ASP A CA 1
ATOM 869 C C . ASP A 1 109 ? 2.783 9.950 -12.501 1.00 94.81 109 ASP A C 1
ATOM 871 O O . ASP A 1 109 ? 3.646 10.128 -13.372 1.00 94.81 109 ASP A O 1
ATOM 875 N N . ALA A 1 110 ? 2.954 9.022 -11.556 1.00 94.50 110 ALA A N 1
ATOM 876 C CA . ALA A 1 110 ? 4.151 8.194 -11.495 1.00 94.50 110 ALA A CA 1
ATOM 877 C C . ALA A 1 110 ? 4.248 7.204 -12.675 1.00 94.50 110 ALA A C 1
ATOM 879 O O . ALA A 1 110 ? 5.352 6.899 -13.151 1.00 94.50 110 ALA A O 1
ATOM 880 N N . ARG A 1 111 ? 3.115 6.700 -13.186 1.00 94.88 111 ARG A N 1
ATOM 881 C CA . ARG A 1 111 ? 3.070 5.891 -14.417 1.00 94.88 111 ARG A CA 1
ATOM 882 C C . ARG A 1 111 ? 3.437 6.729 -15.632 1.00 94.88 111 ARG A C 1
ATOM 884 O O . ARG A 1 111 ? 4.275 6.283 -16.415 1.00 94.88 111 ARG A O 1
ATOM 891 N N . LEU A 1 112 ? 2.898 7.938 -15.741 1.00 95.31 112 LEU A N 1
ATOM 892 C CA . LEU A 1 112 ? 3.206 8.863 -16.826 1.00 95.31 112 LEU A CA 1
ATOM 893 C C . LEU A 1 112 ? 4.707 9.185 -16.868 1.00 95.31 112 LEU A C 1
ATOM 895 O O . LEU A 1 112 ? 5.337 9.107 -17.926 1.00 95.31 112 LEU A O 1
ATOM 899 N N . LEU A 1 113 ? 5.333 9.428 -15.711 1.00 96.12 113 LEU A N 1
ATOM 900 C CA . LEU A 1 113 ? 6.779 9.650 -15.627 1.00 96.12 113 LEU A CA 1
ATOM 901 C C . LEU A 1 113 ? 7.593 8.408 -16.038 1.00 96.12 113 LEU A C 1
ATOM 903 O O . LEU A 1 113 ? 8.622 8.523 -16.710 1.00 96.12 113 LEU A O 1
ATOM 907 N N . ARG A 1 114 ? 7.131 7.203 -15.683 1.00 94.88 114 ARG A N 1
ATOM 908 C CA . ARG A 1 114 ? 7.755 5.937 -16.107 1.00 94.88 114 ARG A CA 1
ATOM 909 C C . ARG A 1 114 ? 7.646 5.723 -17.617 1.00 94.88 114 ARG A C 1
ATOM 911 O O . ARG A 1 114 ? 8.597 5.234 -18.233 1.00 94.88 114 ARG A O 1
ATOM 918 N N . GLU A 1 115 ? 6.505 6.049 -18.207 1.00 95.25 115 GLU A N 1
ATOM 919 C CA . GLU A 1 115 ? 6.292 5.972 -19.652 1.00 95.25 115 GLU A CA 1
ATOM 920 C C . GLU A 1 115 ? 7.198 6.957 -20.383 1.00 95.25 115 GLU A C 1
ATOM 922 O O . GLU A 1 115 ? 7.920 6.548 -21.286 1.00 95.25 115 GLU A O 1
ATOM 927 N N . PHE A 1 116 ? 7.287 8.202 -19.910 1.00 94.81 116 PHE A N 1
ATOM 928 C CA . PHE A 1 116 ? 8.243 9.185 -20.421 1.00 94.81 116 PHE A CA 1
ATOM 929 C C . PHE A 1 116 ? 9.701 8.695 -20.342 1.00 94.81 116 PHE A C 1
ATOM 931 O O . PHE A 1 116 ? 10.504 8.907 -21.258 1.00 94.81 116 PHE A O 1
ATOM 938 N N . ALA A 1 117 ? 10.054 8.020 -19.247 1.00 95.62 117 ALA A N 1
ATOM 939 C CA . ALA A 1 117 ? 11.405 7.538 -18.999 1.00 95.62 117 ALA A CA 1
ATOM 940 C C . ALA A 1 117 ? 11.792 6.295 -19.816 1.00 95.62 117 ALA A C 1
ATOM 942 O O . ALA A 1 117 ? 12.976 5.931 -19.855 1.00 95.62 117 ALA A O 1
ATOM 943 N N . THR A 1 118 ? 10.831 5.633 -20.465 1.00 95.94 118 THR A N 1
ATOM 944 C CA . THR A 1 118 ? 11.050 4.392 -21.211 1.00 95.94 118 THR A CA 1
ATOM 945 C C . THR A 1 118 ? 10.605 4.509 -22.666 1.00 95.94 118 THR A C 1
ATOM 947 O O . THR A 1 118 ? 9.905 5.424 -23.074 1.00 95.94 118 THR A O 1
ATOM 950 N N . THR A 1 119 ? 11.081 3.599 -23.504 1.00 95.50 119 THR A N 1
ATOM 951 C CA . THR A 1 119 ? 10.625 3.467 -24.888 1.00 95.50 119 THR A CA 1
ATOM 952 C C . THR A 1 119 ? 10.571 1.993 -25.258 1.00 95.50 119 THR A C 1
ATOM 954 O O . THR A 1 119 ? 11.287 1.181 -24.667 1.00 95.50 119 THR A O 1
ATOM 957 N N . THR A 1 120 ? 9.730 1.631 -26.218 1.00 92.81 120 THR A N 1
ATOM 958 C CA . THR A 1 120 ? 9.640 0.257 -26.716 1.00 92.81 120 THR A CA 1
ATOM 959 C C . THR A 1 120 ? 10.387 0.184 -28.037 1.00 92.81 120 THR A C 1
ATOM 961 O O . THR A 1 120 ? 10.061 0.900 -28.981 1.00 92.81 120 THR A O 1
ATOM 964 N N . GLY A 1 121 ? 11.431 -0.642 -28.083 1.00 85.81 121 GLY A N 1
ATOM 965 C CA . GLY A 1 121 ? 12.189 -0.881 -29.301 1.00 85.81 121 GLY A CA 1
ATOM 966 C C . GLY A 1 121 ? 11.390 -1.693 -30.329 1.00 85.81 121 GLY A C 1
ATOM 967 O O . GLY A 1 121 ? 10.395 -2.328 -29.982 1.00 85.81 121 GLY A O 1
ATOM 968 N N . PRO A 1 122 ? 11.841 -1.727 -31.594 1.00 84.88 122 PRO A N 1
ATOM 969 C CA . PRO A 1 122 ? 11.224 -2.544 -32.645 1.00 84.88 122 PRO A CA 1
ATOM 970 C C . PRO A 1 122 ? 11.292 -4.057 -32.362 1.00 84.88 122 PRO A C 1
ATOM 972 O O . PRO A 1 122 ? 10.563 -4.833 -32.963 1.00 84.88 122 PRO A O 1
ATOM 975 N N . ASP A 1 123 ? 12.138 -4.476 -31.418 1.00 88.44 123 ASP A N 1
ATOM 976 C CA . ASP A 1 123 ? 12.222 -5.830 -30.865 1.00 88.44 123 ASP A CA 1
ATOM 977 C C . ASP A 1 123 ? 11.172 -6.113 -29.770 1.00 88.44 123 ASP A C 1
ATOM 979 O O . ASP A 1 123 ? 11.222 -7.157 -29.120 1.00 88.44 123 ASP A O 1
ATOM 983 N N . GLY A 1 124 ? 10.260 -5.169 -29.512 1.00 88.50 124 GLY A N 1
ATOM 984 C CA . GLY A 1 124 ? 9.268 -5.235 -28.439 1.00 88.50 124 GLY A CA 1
ATOM 985 C C . GLY A 1 124 ? 9.857 -5.055 -27.036 1.00 88.50 124 GLY A C 1
ATOM 986 O O . GLY A 1 124 ? 9.121 -5.092 -26.050 1.00 88.50 124 GLY A O 1
ATOM 987 N N . LYS A 1 125 ? 11.176 -4.849 -26.906 1.00 89.62 125 LYS A N 1
ATOM 988 C CA . LYS A 1 125 ? 11.835 -4.723 -25.603 1.00 89.62 125 LYS A CA 1
ATOM 989 C C . LYS A 1 125 ? 11.769 -3.291 -25.099 1.00 89.62 125 LYS A C 1
ATOM 991 O O . LYS A 1 125 ? 12.009 -2.331 -25.832 1.00 89.62 125 LYS A O 1
ATOM 996 N N . ARG A 1 126 ? 11.501 -3.149 -23.802 1.00 89.94 126 ARG A N 1
ATOM 997 C CA . ARG A 1 126 ? 11.469 -1.849 -23.135 1.00 89.94 126 ARG A CA 1
ATOM 998 C C . ARG A 1 126 ? 12.900 -1.395 -22.828 1.00 89.94 126 ARG A C 1
ATOM 1000 O O . ARG A 1 126 ? 13.650 -2.106 -22.163 1.00 89.94 126 ARG A O 1
ATOM 1007 N N . LYS A 1 127 ? 13.283 -0.221 -23.325 1.00 92.88 127 LYS A N 1
ATOM 1008 C CA . LYS A 1 127 ? 14.588 0.413 -23.104 1.00 92.88 127 LYS A CA 1
ATOM 1009 C C . LYS A 1 127 ? 14.424 1.662 -22.249 1.00 92.88 127 LYS A C 1
ATOM 1011 O O . LYS A 1 127 ? 13.432 2.380 -22.361 1.00 92.88 127 LYS A O 1
ATOM 1016 N N . VAL A 1 128 ? 15.411 1.922 -21.399 1.00 95.56 128 VAL A N 1
ATOM 1017 C CA . VAL A 1 128 ? 15.447 3.131 -20.572 1.00 95.56 128 VAL A CA 1
ATOM 1018 C C . VAL A 1 128 ? 15.973 4.285 -21.419 1.00 95.56 128 VAL A C 1
ATOM 1020 O O . VAL A 1 128 ? 17.080 4.210 -21.945 1.00 95.56 128 VAL A O 1
ATOM 1023 N N . LYS A 1 129 ? 15.169 5.342 -21.552 1.00 95.56 129 LYS A N 1
ATOM 1024 C CA . LYS A 1 129 ? 15.522 6.579 -22.258 1.00 95.56 129 LYS A CA 1
ATOM 1025 C C . LYS A 1 129 ? 16.073 7.623 -21.288 1.00 95.56 129 LYS A C 1
ATOM 1027 O O . LYS A 1 129 ? 17.068 8.271 -21.590 1.00 95.56 129 LYS A O 1
ATOM 1032 N N . VAL A 1 130 ? 15.436 7.770 -20.124 1.00 96.25 130 VAL A N 1
ATOM 1033 C CA . VAL A 1 130 ? 15.801 8.770 -19.109 1.00 96.25 130 VAL A CA 1
ATOM 1034 C C . VAL A 1 130 ? 15.953 8.079 -17.747 1.00 96.25 130 VAL A C 1
ATOM 1036 O O . VAL A 1 130 ? 14.973 7.940 -17.015 1.00 96.25 130 VAL A O 1
ATOM 1039 N N . PRO A 1 131 ? 17.167 7.623 -17.380 1.00 95.38 131 PRO A N 1
ATOM 1040 C CA . PRO A 1 131 ? 17.381 6.838 -16.162 1.00 95.38 131 PRO A CA 1
ATOM 1041 C C . PRO A 1 131 ? 16.946 7.540 -14.871 1.00 95.38 131 PRO A C 1
ATOM 1043 O O . PRO A 1 131 ? 16.352 6.905 -14.002 1.00 95.38 131 PRO A O 1
ATOM 1046 N N . PHE A 1 132 ? 17.196 8.848 -14.752 1.00 94.69 132 PHE A N 1
ATOM 1047 C CA . PHE A 1 132 ? 16.819 9.614 -13.561 1.00 94.69 132 PHE A CA 1
ATOM 1048 C C . PHE A 1 132 ? 15.300 9.710 -13.392 1.00 94.69 132 PHE A C 1
ATOM 1050 O O . PHE A 1 132 ? 14.802 9.429 -12.309 1.00 94.69 132 PHE A O 1
ATOM 1057 N N . ALA A 1 133 ? 14.559 9.975 -14.472 1.00 93.56 133 ALA A N 1
ATOM 1058 C CA . ALA A 1 133 ? 13.098 9.989 -14.439 1.00 93.56 133 ALA A CA 1
ATOM 1059 C C . ALA A 1 133 ? 12.517 8.610 -14.084 1.00 93.56 133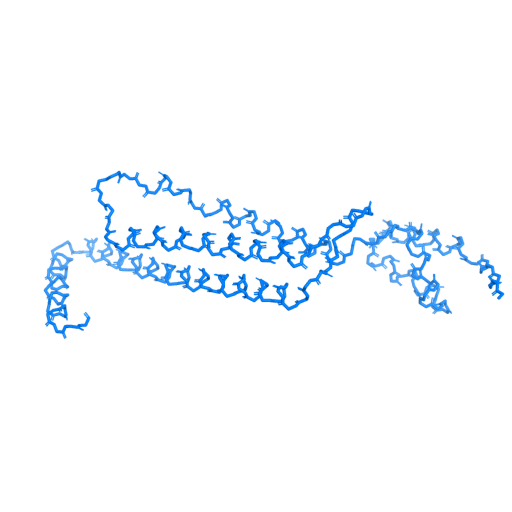 ALA A C 1
ATOM 1061 O O . ALA A 1 133 ? 11.560 8.525 -13.323 1.00 93.56 133 ALA A O 1
ATOM 1062 N N . LEU A 1 134 ? 13.126 7.515 -14.563 1.00 95.81 134 LEU A N 1
ATOM 1063 C CA . LEU A 1 134 ? 12.691 6.163 -14.199 1.00 95.81 134 LEU A CA 1
ATOM 1064 C C . LEU A 1 134 ? 12.928 5.868 -12.712 1.00 95.81 134 LEU A C 1
ATOM 1066 O O . LEU A 1 134 ? 12.071 5.278 -12.052 1.00 95.81 134 LEU A O 1
ATOM 1070 N N . ARG A 1 135 ? 14.084 6.277 -12.179 1.00 95.62 135 ARG A N 1
ATOM 1071 C CA . ARG A 1 135 ? 14.388 6.167 -10.747 1.00 95.62 135 ARG A CA 1
ATOM 1072 C C . ARG A 1 135 ? 13.379 6.959 -9.920 1.00 95.62 135 ARG A C 1
ATOM 1074 O O . ARG A 1 135 ? 12.876 6.439 -8.928 1.00 95.62 135 ARG A O 1
ATOM 1081 N N . ASP A 1 136 ? 13.088 8.189 -10.325 1.00 95.44 136 ASP A N 1
ATOM 1082 C CA . ASP A 1 136 ? 12.201 9.080 -9.584 1.00 95.44 136 ASP A CA 1
ATOM 1083 C C . ASP A 1 136 ? 10.750 8.574 -9.637 1.00 95.44 136 ASP A C 1
ATOM 1085 O O . ASP A 1 136 ? 10.115 8.478 -8.591 1.00 95.44 136 ASP A O 1
ATOM 1089 N N . ALA A 1 137 ? 10.278 8.077 -10.788 1.00 94.25 137 ALA A N 1
ATOM 1090 C CA . ALA A 1 137 ? 8.989 7.389 -10.906 1.00 94.25 137 ALA A CA 1
ATOM 1091 C C . ALA A 1 137 ? 8.887 6.172 -9.971 1.00 94.25 137 ALA A C 1
ATOM 1093 O O . ALA A 1 137 ? 7.876 5.967 -9.301 1.00 94.25 137 ALA A O 1
ATOM 1094 N N . HIS A 1 138 ? 9.943 5.356 -9.885 1.00 94.12 138 HIS A N 1
ATOM 1095 C CA . HIS A 1 138 ? 9.973 4.234 -8.948 1.00 94.12 138 HIS A CA 1
ATOM 1096 C C . HIS A 1 138 ? 9.954 4.688 -7.490 1.00 94.12 138 HIS A C 1
ATOM 1098 O O . HIS A 1 138 ? 9.256 4.080 -6.681 1.00 94.12 138 HIS A O 1
ATOM 1104 N N . ARG A 1 139 ? 10.684 5.755 -7.156 1.00 95.44 139 ARG A N 1
ATOM 1105 C CA . ARG A 1 139 ? 10.688 6.324 -5.809 1.00 95.44 139 ARG A CA 1
ATOM 1106 C C . ARG A 1 139 ? 9.303 6.836 -5.418 1.00 95.44 139 ARG A C 1
ATOM 1108 O O . ARG A 1 139 ? 8.822 6.447 -4.361 1.00 95.44 139 ARG A O 1
ATOM 1115 N N . MET A 1 140 ? 8.652 7.603 -6.294 1.00 94.00 140 MET A N 1
ATOM 1116 C CA . MET A 1 140 ? 7.283 8.087 -6.092 1.00 94.00 140 MET A CA 1
ATOM 1117 C C . MET A 1 140 ? 6.334 6.925 -5.794 1.00 94.00 140 MET A C 1
ATOM 1119 O O . MET A 1 140 ? 5.651 6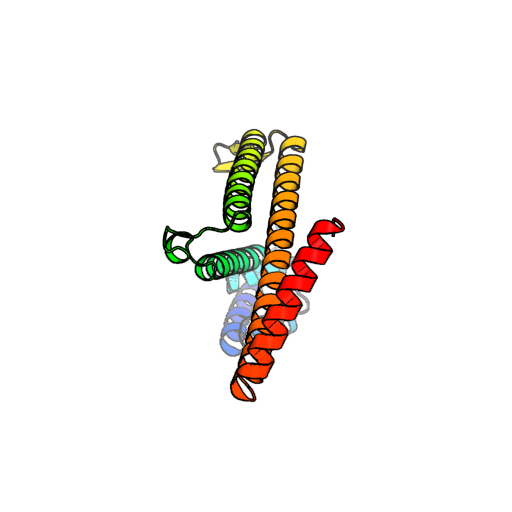.941 -4.778 1.00 94.00 140 MET A O 1
ATOM 1123 N N . ARG A 1 141 ? 6.361 5.855 -6.601 1.00 92.56 141 ARG A N 1
ATOM 1124 C CA . ARG A 1 141 ? 5.507 4.678 -6.361 1.00 92.56 141 ARG A CA 1
ATOM 1125 C C . ARG A 1 141 ? 5.813 3.978 -5.039 1.00 92.56 141 ARG A C 1
ATOM 1127 O O . ARG A 1 141 ? 4.888 3.567 -4.349 1.00 92.56 141 ARG A O 1
ATOM 1134 N N . CYS A 1 142 ? 7.083 3.848 -4.657 1.00 94.06 142 CYS A N 1
ATOM 1135 C CA . CYS A 1 142 ? 7.443 3.298 -3.348 1.00 94.06 142 CYS A CA 1
ATOM 1136 C C . CYS A 1 142 ? 6.896 4.152 -2.195 1.00 94.06 142 CYS A C 1
ATOM 1138 O O . CYS A 1 142 ? 6.427 3.598 -1.203 1.00 94.06 142 CYS A O 1
ATOM 1140 N N . ASP A 1 143 ? 6.949 5.477 -2.320 1.00 93.12 143 ASP A N 1
ATOM 1141 C CA . ASP A 1 143 ? 6.449 6.395 -1.297 1.00 93.12 143 ASP A CA 1
ATOM 1142 C C . ASP A 1 143 ? 4.911 6.356 -1.209 1.00 93.12 143 ASP A C 1
ATOM 1144 O O . ASP A 1 143 ? 4.375 6.289 -0.104 1.00 93.12 143 ASP A O 1
ATOM 1148 N N . LEU A 1 144 ? 4.203 6.252 -2.341 1.00 90.25 144 LEU A N 1
ATOM 1149 C CA . LEU A 1 144 ? 2.746 6.053 -2.370 1.00 90.25 144 LEU A CA 1
ATOM 1150 C C . LEU A 1 144 ? 2.324 4.730 -1.718 1.00 90.25 144 LEU A C 1
ATOM 1152 O O . LEU A 1 144 ? 1.391 4.705 -0.920 1.00 90.25 144 LEU A O 1
ATOM 1156 N N . ILE A 1 145 ? 3.044 3.636 -1.988 1.00 88.06 145 ILE A N 1
ATOM 1157 C CA . ILE A 1 145 ? 2.779 2.334 -1.353 1.00 88.06 145 ILE A CA 1
ATOM 1158 C C . ILE A 1 145 ? 2.978 2.419 0.163 1.00 88.06 145 ILE A C 1
ATOM 1160 O O . ILE A 1 145 ? 2.172 1.881 0.919 1.00 88.06 145 ILE A O 1
ATOM 1164 N N . ARG A 1 146 ? 4.029 3.104 0.629 1.00 88.75 146 ARG A N 1
ATOM 1165 C CA . ARG A 1 146 ? 4.247 3.317 2.068 1.00 88.75 146 ARG A CA 1
ATOM 1166 C C . ARG A 1 146 ? 3.110 4.109 2.697 1.00 88.75 146 ARG A C 1
ATOM 1168 O O . ARG A 1 146 ? 2.646 3.727 3.765 1.00 88.75 146 ARG A O 1
ATOM 1175 N N . LEU A 1 147 ? 2.657 5.172 2.037 1.00 88.50 147 LEU A N 1
ATOM 1176 C CA . LEU A 1 147 ? 1.561 6.000 2.531 1.00 88.50 147 LEU A CA 1
ATOM 1177 C C . LEU A 1 147 ? 0.251 5.201 2.618 1.00 88.50 147 LEU A C 1
ATOM 1179 O O . LEU A 1 147 ? -0.445 5.265 3.629 1.00 88.50 147 LEU A O 1
ATOM 1183 N N . ALA A 1 148 ? -0.043 4.386 1.603 1.00 83.62 148 ALA A N 1
ATOM 1184 C CA . ALA A 1 148 ? -1.194 3.486 1.601 1.00 83.62 148 ALA A CA 1
ATOM 1185 C C . ALA A 1 148 ? -1.128 2.452 2.737 1.00 83.62 148 ALA A C 1
ATOM 1187 O O . ALA A 1 148 ? -2.124 2.224 3.421 1.00 83.62 148 ALA A O 1
ATOM 1188 N N . LEU A 1 149 ? 0.049 1.858 2.971 1.00 83.19 149 LEU A N 1
ATOM 1189 C CA . LEU A 1 149 ? 0.267 0.909 4.067 1.00 83.19 149 LEU A CA 1
ATOM 1190 C C . LEU A 1 149 ? 0.075 1.563 5.438 1.00 83.19 149 LEU A C 1
ATOM 1192 O O . LEU A 1 149 ? -0.596 0.989 6.289 1.00 83.19 149 LEU A O 1
ATOM 1196 N N . GLN A 1 150 ? 0.608 2.770 5.641 1.00 84.31 150 GLN A N 1
ATOM 1197 C CA . GLN A 1 150 ? 0.417 3.524 6.884 1.00 84.31 150 GLN A CA 1
ATOM 1198 C C . GLN A 1 150 ? -1.060 3.840 7.128 1.00 84.31 150 GLN A C 1
ATOM 1200 O O . GLN A 1 150 ? -1.557 3.664 8.238 1.00 84.31 150 GLN A O 1
ATOM 1205 N N . HIS A 1 151 ? -1.784 4.264 6.090 1.00 81.44 151 HIS A N 1
ATOM 1206 C CA . HIS A 1 151 ? -3.221 4.500 6.192 1.00 81.44 151 HIS A CA 1
ATOM 1207 C C . HIS A 1 151 ? -3.985 3.211 6.540 1.00 81.44 151 HIS A C 1
ATOM 1209 O O . HIS A 1 151 ? -4.843 3.226 7.422 1.00 81.44 151 HIS A O 1
ATOM 1215 N N . ALA A 1 152 ? -3.652 2.087 5.896 1.00 74.12 152 ALA A N 1
ATOM 1216 C CA . ALA A 1 152 ? -4.260 0.789 6.185 1.00 74.12 152 ALA A CA 1
ATOM 1217 C C . ALA A 1 152 ? -3.987 0.322 7.625 1.00 74.12 152 ALA A C 1
ATOM 1219 O O . ALA A 1 152 ? -4.895 -0.172 8.288 1.00 74.12 152 ALA A O 1
ATOM 1220 N N . GLU A 1 153 ? -2.772 0.524 8.138 1.00 73.88 153 GLU A N 1
ATOM 1221 C CA . GLU A 1 153 ? -2.415 0.195 9.521 1.00 73.88 153 GLU A CA 1
ATOM 1222 C C . GLU A 1 153 ? -3.215 1.027 10.534 1.00 73.88 153 GLU A C 1
ATOM 1224 O O . GLU A 1 153 ? -3.750 0.483 11.502 1.00 73.88 153 GLU A O 1
ATOM 1229 N N . VAL A 1 154 ? -3.364 2.333 10.294 1.00 75.75 154 VAL A N 1
ATOM 1230 C CA . VAL A 1 154 ? -4.172 3.218 11.150 1.00 75.75 154 VAL A CA 1
ATOM 1231 C C . VAL A 1 154 ? -5.649 2.833 11.105 1.00 75.75 154 VAL A C 1
ATOM 1233 O O . VAL A 1 154 ? -6.300 2.768 12.152 1.00 75.75 154 VAL A O 1
ATOM 1236 N N . ALA A 1 155 ? -6.180 2.548 9.915 1.00 72.88 155 ALA A N 1
ATOM 1237 C CA . ALA A 1 155 ? -7.558 2.101 9.749 1.00 72.88 155 ALA A CA 1
ATOM 1238 C C . ALA A 1 155 ? -7.805 0.784 10.504 1.00 72.88 155 ALA A C 1
ATOM 1240 O O . ALA A 1 155 ? -8.741 0.700 11.298 1.00 72.88 155 ALA A O 1
ATOM 1241 N N . TRP A 1 156 ? -6.907 -0.193 10.349 1.00 67.31 156 TRP A N 1
ATOM 1242 C CA . TRP A 1 156 ? -6.963 -1.474 11.053 1.00 67.31 156 TRP A CA 1
ATOM 1243 C C . TRP A 1 156 ? -6.868 -1.324 12.576 1.00 67.31 156 TRP A C 1
ATOM 1245 O O . TRP A 1 156 ? -7.620 -1.953 13.320 1.00 67.31 156 TRP A O 1
ATOM 1255 N N . SER A 1 157 ? -5.966 -0.467 13.063 1.00 68.38 157 SER A N 1
ATOM 1256 C CA . SER A 1 157 ? -5.818 -0.180 14.496 1.00 68.38 157 SER A CA 1
ATOM 1257 C C . SER A 1 157 ? -7.094 0.433 15.080 1.00 68.38 157 SER A C 1
ATOM 1259 O O . SER A 1 157 ? -7.555 0.030 16.150 1.00 68.38 157 SER A O 1
ATOM 1261 N N . THR A 1 158 ? -7.711 1.354 14.337 1.00 72.12 158 THR A N 1
ATOM 1262 C CA . THR A 1 158 ? -8.947 2.035 14.739 1.00 72.12 158 THR A CA 1
ATOM 1263 C C . THR A 1 158 ? -10.134 1.072 14.755 1.00 72.12 158 THR A C 1
ATOM 1265 O O . THR A 1 158 ? -10.899 1.057 15.716 1.00 72.12 158 THR A O 1
ATOM 1268 N N . GLU A 1 159 ? -10.265 0.218 13.738 1.00 72.00 159 GLU A N 1
ATOM 1269 C CA . GLU A 1 159 ? -11.294 -0.825 13.683 1.00 72.00 159 GLU A CA 1
ATOM 1270 C C . GLU A 1 159 ? -11.140 -1.828 14.833 1.00 72.00 159 GLU A C 1
ATOM 1272 O O . GLU A 1 159 ? -12.114 -2.186 15.495 1.00 72.00 159 GLU A O 1
ATOM 1277 N N . ARG A 1 160 ? -9.906 -2.251 15.127 1.00 73.06 160 ARG A N 1
ATOM 1278 C CA . ARG A 1 160 ? -9.624 -3.143 16.255 1.00 73.06 160 ARG A CA 1
ATOM 1279 C C . ARG A 1 160 ? -9.979 -2.499 17.595 1.00 73.06 160 ARG A C 1
ATOM 1281 O O . ARG A 1 160 ? -10.532 -3.181 18.455 1.00 73.06 160 ARG A O 1
ATOM 1288 N N . ALA A 1 161 ? -9.664 -1.217 17.778 1.00 72.19 161 ALA A N 1
ATOM 1289 C CA . ALA A 1 161 ? -10.031 -0.479 18.982 1.00 72.19 161 ALA A CA 1
ATOM 1290 C C . ALA A 1 161 ? -11.557 -0.372 19.125 1.00 72.19 161 ALA A C 1
ATOM 1292 O O . ALA A 1 161 ? -12.080 -0.657 20.200 1.00 72.19 161 ALA A O 1
ATOM 1293 N N . ALA A 1 162 ? -12.270 -0.051 18.041 1.00 75.62 162 ALA A N 1
ATOM 1294 C CA . ALA A 1 162 ? -13.731 -0.007 18.024 1.00 75.62 162 ALA A CA 1
ATOM 1295 C C . ALA A 1 162 ? -14.338 -1.361 18.419 1.00 75.62 162 ALA A C 1
ATOM 1297 O O . ALA A 1 162 ? -15.087 -1.428 19.386 1.00 75.62 162 ALA A O 1
ATOM 1298 N N . ARG A 1 163 ? -13.904 -2.458 17.781 1.00 79.06 163 ARG A N 1
ATOM 1299 C CA . ARG A 1 163 ? -14.359 -3.820 18.116 1.00 79.06 163 ARG A CA 1
ATOM 1300 C C . ARG A 1 163 ? -14.113 -4.190 19.574 1.00 79.06 163 ARG A C 1
ATOM 1302 O O . ARG A 1 163 ? -14.952 -4.830 20.196 1.00 79.06 163 ARG A O 1
ATOM 1309 N N . PHE A 1 164 ? -12.959 -3.812 20.122 1.00 76.00 164 PHE A N 1
ATOM 1310 C CA . PHE A 1 164 ? -12.662 -4.055 21.531 1.00 76.00 164 PHE A CA 1
ATOM 1311 C C . PHE A 1 164 ? -13.611 -3.274 22.449 1.00 76.00 164 PHE A C 1
ATOM 1313 O O . PHE A 1 164 ? -14.128 -3.837 23.411 1.00 76.00 164 PHE A O 1
ATOM 1320 N N . HIS A 1 165 ? -13.865 -1.997 22.153 1.00 81.00 165 HIS A N 1
ATOM 1321 C CA . HIS A 1 165 ? -14.811 -1.186 22.918 1.00 81.00 165 HIS A CA 1
ATOM 1322 C C . HIS A 1 165 ? -16.245 -1.709 22.820 1.00 81.00 165 HIS A C 1
ATOM 1324 O O . HIS A 1 165 ? -16.924 -1.768 23.844 1.00 81.00 165 HIS A O 1
ATOM 1330 N N . ASP A 1 166 ? -16.672 -2.130 21.632 1.00 84.81 166 ASP A N 1
ATOM 1331 C CA . ASP A 1 166 ? -17.993 -2.713 21.408 1.00 84.81 166 ASP A CA 1
ATOM 1332 C C . ASP A 1 166 ? -18.161 -4.005 22.213 1.00 84.81 166 ASP A C 1
ATOM 1334 O O . ASP A 1 166 ? -19.134 -4.131 22.951 1.00 84.81 166 ASP A O 1
ATOM 1338 N N . ALA A 1 167 ? -17.171 -4.903 22.181 1.00 88.81 167 ALA A N 1
ATOM 1339 C CA . ALA A 1 167 ? -17.190 -6.134 22.973 1.00 88.81 167 ALA A CA 1
ATOM 1340 C C . ALA A 1 167 ? -17.257 -5.855 24.486 1.00 88.81 167 ALA A C 1
ATOM 1342 O O . ALA A 1 167 ? -18.020 -6.489 25.208 1.00 88.81 167 ALA A O 1
ATOM 1343 N N . VAL A 1 168 ? -16.494 -4.872 24.981 1.00 85.06 168 VAL A N 1
ATOM 1344 C CA . VAL A 1 168 ? -16.556 -4.463 26.396 1.00 85.06 168 VAL A CA 1
ATOM 1345 C C . VAL A 1 168 ? -17.943 -3.925 26.756 1.00 85.06 168 VAL A C 1
ATOM 1347 O O . VAL A 1 168 ? -18.470 -4.249 27.818 1.00 85.06 168 VAL A O 1
ATOM 1350 N N . LEU A 1 169 ? -18.540 -3.095 25.899 1.00 84.06 169 LEU A N 1
ATOM 1351 C CA . LEU A 1 169 ? -19.878 -2.553 26.132 1.00 84.06 169 LEU A CA 1
ATOM 1352 C C . LEU A 1 169 ? -20.954 -3.637 26.079 1.00 84.06 169 LEU A C 1
ATOM 1354 O O . LEU A 1 169 ? -21.887 -3.578 26.878 1.00 84.06 169 LEU A O 1
ATOM 1358 N N . GLU A 1 170 ? -20.829 -4.606 25.176 1.00 89.31 170 GLU A N 1
ATOM 1359 C CA . GLU A 1 170 ? -21.741 -5.741 25.055 1.00 89.31 170 GLU A CA 1
ATOM 1360 C C . GLU A 1 170 ? -21.733 -6.593 26.328 1.00 89.31 170 GLU A C 1
ATOM 1362 O O . GLU A 1 170 ? -22.791 -6.802 26.919 1.00 89.31 170 GLU A O 1
ATOM 1367 N N . GLU A 1 171 ? -20.552 -6.967 26.826 1.00 90.75 171 GLU A N 1
ATOM 1368 C CA . GLU A 1 171 ? -20.407 -7.735 28.072 1.00 90.75 171 GLU A CA 1
ATOM 1369 C C . GLU A 1 171 ? -20.967 -6.981 29.289 1.00 90.75 171 GLU A C 1
ATOM 1371 O O . GLU A 1 171 ? -21.752 -7.527 30.066 1.00 90.75 171 GLU A O 1
ATOM 1376 N N . ILE A 1 172 ? -20.650 -5.686 29.435 1.00 88.38 172 ILE A N 1
ATOM 1377 C CA . ILE A 1 172 ? -21.198 -4.867 30.532 1.00 88.38 172 ILE A CA 1
ATOM 1378 C C . ILE A 1 172 ? -22.722 -4.755 30.417 1.00 88.38 172 ILE A C 1
ATOM 1380 O O . ILE A 1 172 ? -23.417 -4.772 31.431 1.00 88.38 172 ILE A O 1
ATOM 1384 N N . SER A 1 173 ? -23.251 -4.617 29.200 1.00 81.88 173 SER A N 1
ATOM 1385 C CA . SER A 1 173 ? -24.695 -4.507 28.970 1.00 81.88 173 SER A CA 1
ATOM 1386 C C . SER A 1 173 ? -25.417 -5.821 29.256 1.00 81.88 173 SER A C 1
ATOM 1388 O O . SER A 1 173 ? -26.539 -5.784 29.758 1.00 81.88 173 SER A O 1
ATOM 1390 N N . ALA A 1 174 ? -24.781 -6.960 28.973 1.00 89.56 174 ALA A N 1
ATOM 1391 C CA . ALA A 1 174 ? -25.305 -8.281 29.294 1.00 89.56 174 ALA A CA 1
ATOM 1392 C C . ALA A 1 174 ? -25.387 -8.514 30.814 1.00 89.56 174 ALA A C 1
ATOM 1394 O O . ALA A 1 174 ? -26.357 -9.106 31.284 1.00 89.56 174 ALA A O 1
ATOM 1395 N N . GLU A 1 175 ? -24.415 -8.016 31.587 1.00 92.50 175 GLU A N 1
ATOM 1396 C CA . GLU A 1 175 ? -24.424 -8.108 33.053 1.00 92.50 175 GLU A CA 1
ATOM 1397 C C . GLU A 1 175 ? -25.352 -7.066 33.711 1.00 92.50 175 GLU A C 1
ATOM 1399 O O . GLU A 1 175 ? -26.123 -7.391 34.616 1.00 92.50 175 GLU A O 1
ATOM 1404 N N . SER A 1 176 ? -25.288 -5.801 33.278 1.00 92.00 176 SER A N 1
ATOM 1405 C CA . SER A 1 176 ? -26.111 -4.706 33.804 1.00 92.00 176 SER A CA 1
ATOM 1406 C C . SER A 1 176 ? -26.335 -3.593 32.764 1.00 92.00 176 SER A C 1
ATOM 1408 O O . SER A 1 176 ? -25.495 -2.693 32.601 1.00 92.00 176 SER A O 1
ATOM 1410 N N . PRO A 1 177 ? -27.524 -3.555 32.135 1.00 87.00 177 PRO A N 1
ATOM 1411 C CA . PRO A 1 177 ? -27.896 -2.504 31.187 1.00 87.00 177 PRO A CA 1
ATOM 1412 C C . PRO A 1 177 ? -27.840 -1.091 31.793 1.00 87.00 177 PRO A C 1
ATOM 1414 O O . PRO A 1 177 ? -27.422 -0.128 31.143 1.00 87.00 177 PRO A O 1
ATOM 1417 N N . GLU A 1 178 ? -28.213 -0.940 33.066 1.00 87.75 178 GLU A N 1
ATOM 1418 C CA . GLU A 1 178 ? -28.208 0.349 33.762 1.00 87.75 178 GLU A CA 1
ATOM 1419 C C . GLU A 1 178 ? -26.783 0.853 34.030 1.00 87.75 178 GLU A C 1
ATOM 1421 O O . GLU A 1 178 ? -26.522 2.063 34.014 1.00 87.75 178 GLU A O 1
ATOM 1426 N N . LEU A 1 179 ? -25.837 -0.055 34.293 1.00 85.44 179 LEU A N 1
ATOM 1427 C CA . LEU A 1 179 ? -24.427 0.294 34.438 1.00 85.44 179 LEU A CA 1
ATOM 1428 C C . LEU A 1 179 ? -23.833 0.729 33.096 1.00 85.44 179 LEU A C 1
ATOM 1430 O O . LEU A 1 179 ? -23.193 1.785 33.050 1.00 85.44 179 LEU A O 1
ATOM 1434 N N . ALA A 1 180 ? -24.107 -0.010 32.017 1.00 80.75 180 ALA A N 1
ATOM 1435 C CA . ALA A 1 180 ? -23.691 0.356 30.665 1.00 80.75 180 ALA A CA 1
ATOM 1436 C C . ALA A 1 180 ? -24.177 1.768 30.292 1.00 80.75 180 ALA A C 1
ATOM 1438 O O . ALA A 1 180 ? -23.378 2.624 29.901 1.00 80.75 180 ALA A O 1
ATOM 1439 N N . GLY A 1 181 ? -25.459 2.068 30.533 1.00 84.25 181 GLY A N 1
ATOM 1440 C CA . GLY A 1 181 ? -26.033 3.394 30.289 1.00 84.25 181 GLY A CA 1
ATOM 1441 C C . GLY A 1 181 ? -25.334 4.517 31.069 1.00 84.25 181 GLY A C 1
ATOM 1442 O O . GLY A 1 181 ? -25.036 5.579 30.511 1.00 84.25 181 GLY A O 1
ATOM 1443 N N . ARG A 1 182 ? -24.996 4.287 32.347 1.00 88.88 182 ARG A N 1
ATOM 1444 C CA . ARG A 1 182 ? -24.246 5.261 33.165 1.00 88.88 182 ARG A CA 1
ATOM 1445 C C . ARG A 1 182 ? -22.821 5.476 32.660 1.00 88.88 182 ARG A C 1
ATOM 1447 O O . ARG A 1 182 ? -22.348 6.614 32.668 1.00 88.88 182 ARG A O 1
ATOM 1454 N N . ILE A 1 183 ? -22.141 4.414 32.231 1.00 87.12 183 ILE A N 1
ATOM 1455 C CA . ILE A 1 183 ? -20.779 4.490 31.689 1.00 87.12 183 ILE A CA 1
ATOM 1456 C C . ILE A 1 183 ? -20.779 5.274 30.376 1.00 87.12 183 ILE A C 1
ATOM 1458 O O . ILE A 1 183 ? -20.024 6.238 30.258 1.00 87.12 183 ILE A O 1
ATOM 1462 N N . ILE A 1 184 ? -21.683 4.960 29.443 1.00 85.06 184 ILE A N 1
ATOM 1463 C CA . ILE A 1 184 ? -21.823 5.687 28.171 1.00 85.06 184 ILE A CA 1
ATOM 1464 C C . ILE A 1 184 ? -22.095 7.176 28.425 1.00 85.06 184 ILE A C 1
ATOM 1466 O O . ILE A 1 184 ? -21.463 8.042 27.819 1.00 85.06 184 ILE A O 1
ATOM 1470 N N . ALA A 1 185 ? -22.990 7.502 29.362 1.00 86.00 185 ALA A N 1
ATOM 1471 C CA . ALA A 1 185 ? -23.292 8.889 29.709 1.00 86.00 185 ALA A CA 1
ATOM 1472 C C . ALA A 1 185 ? -22.085 9.642 30.300 1.00 86.00 185 ALA A C 1
ATOM 1474 O O . ALA A 1 185 ? -21.944 10.846 30.072 1.00 86.00 185 ALA A O 1
ATOM 1475 N N . ARG A 1 186 ? -21.213 8.959 31.055 1.00 88.31 186 ARG A N 1
ATOM 1476 C CA . ARG A 1 186 ? -19.960 9.539 31.570 1.00 88.31 186 ARG A CA 1
ATOM 1477 C C . ARG A 1 186 ? -18.917 9.706 30.471 1.00 88.31 186 ARG A C 1
ATOM 1479 O O . ARG A 1 186 ? -18.295 10.762 30.418 1.00 88.31 186 ARG A O 1
ATOM 1486 N N . LEU A 1 187 ? -18.759 8.717 29.592 1.00 86.19 187 LEU A N 1
ATOM 1487 C CA . LEU A 1 187 ? -17.831 8.783 28.459 1.00 86.19 187 LEU A CA 1
ATOM 1488 C C . LEU A 1 187 ? -18.183 9.935 27.515 1.00 86.19 187 LEU A C 1
ATOM 1490 O O . LEU A 1 187 ? -17.297 10.695 27.143 1.00 86.19 187 LEU A O 1
ATOM 1494 N N . LYS A 1 188 ? -19.473 10.141 27.210 1.00 81.38 188 LYS A N 1
ATOM 1495 C CA . LYS A 1 188 ? -19.930 11.282 26.398 1.00 81.38 188 LYS A CA 1
ATOM 1496 C C . LYS A 1 188 ? -19.551 12.630 27.015 1.00 81.38 188 LYS A C 1
ATOM 1498 O O . LYS A 1 188 ? -19.072 13.504 26.304 1.00 81.38 188 LYS A O 1
ATOM 1503 N N . ARG A 1 189 ? -19.716 12.793 28.334 1.00 86.00 189 ARG A N 1
ATOM 1504 C CA . ARG A 1 189 ? -19.304 14.026 29.031 1.00 86.00 189 ARG A CA 1
ATOM 1505 C C . ARG A 1 189 ? -17.793 14.222 28.996 1.00 86.00 189 ARG A C 1
ATOM 1507 O O . ARG A 1 189 ? -17.339 15.304 28.652 1.00 86.00 189 ARG A O 1
ATOM 1514 N N . ALA A 1 190 ? -17.033 13.172 29.302 1.00 83.81 190 ALA A N 1
ATOM 1515 C CA . ALA A 1 190 ? -15.575 13.224 29.277 1.00 83.81 190 ALA A CA 1
ATOM 1516 C C . ALA A 1 190 ? -15.034 13.559 27.876 1.00 83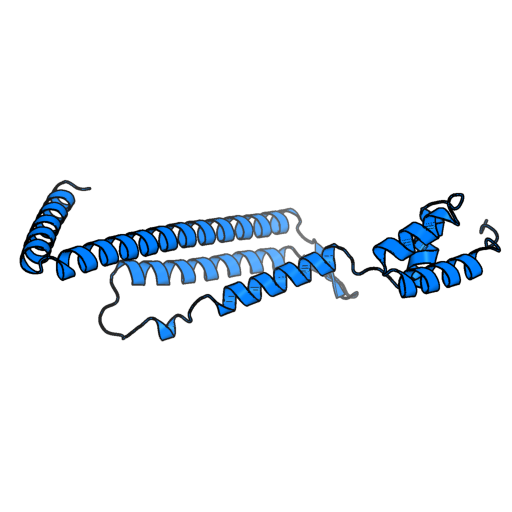.81 190 ALA A C 1
ATOM 1518 O O . ALA A 1 190 ? -14.097 14.343 27.763 1.00 83.81 190 ALA A O 1
ATOM 1519 N N . ALA A 1 191 ? -15.651 13.021 26.817 1.00 75.69 191 ALA A N 1
ATOM 1520 C CA . ALA A 1 191 ? -15.304 13.340 25.435 1.00 75.69 191 ALA A CA 1
ATOM 1521 C C . ALA A 1 191 ? -15.557 14.821 25.115 1.00 75.69 191 ALA A C 1
ATOM 1523 O O . ALA A 1 191 ? -14.651 15.500 24.644 1.00 75.69 191 ALA A O 1
ATOM 1524 N N . SER A 1 192 ? -16.736 15.356 25.455 1.00 76.06 192 SER A N 1
ATOM 1525 C CA . SER A 1 192 ? -17.038 16.781 25.258 1.00 76.06 192 SER A CA 1
ATOM 1526 C C . SER A 1 192 ? -16.116 17.709 26.061 1.00 76.06 192 SER A C 1
ATOM 1528 O O . SER A 1 192 ? -15.752 18.781 25.585 1.00 76.06 192 SER A O 1
ATOM 1530 N N . GLU A 1 193 ? -15.713 17.314 27.272 1.00 79.56 193 GLU A N 1
ATOM 1531 C CA . GLU A 1 193 ? -14.752 18.069 28.089 1.00 79.56 193 GLU A CA 1
ATOM 1532 C C . GLU A 1 193 ? -13.328 18.036 27.513 1.00 79.56 193 GLU A C 1
ATOM 1534 O O . GLU A 1 193 ? -12.603 19.026 27.614 1.00 79.56 193 GLU A O 1
ATOM 1539 N N . ALA A 1 194 ? -12.914 16.915 26.918 1.00 71.25 194 ALA A N 1
ATOM 1540 C CA . ALA A 1 194 ? -11.621 16.793 26.249 1.00 71.25 194 ALA A CA 1
ATOM 1541 C C . ALA A 1 194 ? -11.562 17.652 24.974 1.00 71.25 194 ALA A C 1
ATOM 1543 O O . ALA A 1 194 ? -10.591 18.381 24.777 1.00 71.25 194 ALA A O 1
ATOM 1544 N N . GLU A 1 195 ? -12.639 17.656 24.186 1.00 70.69 195 GLU A N 1
ATOM 1545 C CA . GLU A 1 195 ? -12.772 18.450 22.957 1.00 70.69 195 GLU A CA 1
ATOM 1546 C C . GLU A 1 195 ? -12.703 19.961 23.253 1.00 70.69 195 GLU A C 1
ATOM 1548 O O . GLU A 1 195 ? -12.013 20.718 22.572 1.00 70.69 195 GLU A O 1
ATOM 1553 N N . GLN A 1 196 ? -13.325 20.408 24.352 1.00 70.50 196 GLN A N 1
ATOM 1554 C CA . GLN A 1 196 ? -13.229 21.793 24.839 1.00 70.50 196 GLN A CA 1
ATOM 1555 C C . GLN A 1 196 ? -11.827 22.175 25.338 1.00 70.50 196 GLN A C 1
ATOM 1557 O O . GLN A 1 196 ? -11.494 23.359 25.395 1.00 70.50 196 GLN A O 1
ATOM 1562 N N . ARG A 1 197 ? -11.002 21.189 25.707 1.00 73.88 197 ARG A N 1
ATOM 1563 C CA . ARG A 1 197 ? -9.601 21.380 26.114 1.00 73.88 197 ARG A CA 1
ATOM 1564 C C . ARG A 1 197 ? -8.620 21.290 24.940 1.00 73.88 197 ARG A C 1
ATOM 1566 O O . ARG A 1 197 ? -7.430 21.500 25.161 1.00 73.88 197 ARG A O 1
ATOM 1573 N N . GLY A 1 198 ? -9.104 21.037 23.721 1.00 48.56 198 GLY A N 1
ATOM 1574 C CA . GLY A 1 198 ? -8.290 20.991 22.505 1.00 48.56 198 GLY A CA 1
ATOM 1575 C C . GLY A 1 198 ? -7.430 19.733 22.364 1.00 48.56 198 GLY A C 1
ATOM 1576 O O . GLY A 1 198 ? -6.377 19.807 21.731 1.00 48.56 198 GLY A O 1
ATOM 1577 N N . PHE A 1 199 ? -7.852 18.620 22.974 1.00 45.19 199 PHE A N 1
ATOM 1578 C CA . PHE A 1 199 ? -7.272 17.295 22.737 1.00 45.19 199 PHE A CA 1
ATOM 1579 C C . PHE A 1 199 ? -7.974 16.573 21.589 1.00 45.19 199 PHE A C 1
ATOM 1581 O O . PHE A 1 199 ? -9.210 16.730 21.468 1.00 45.19 199 PHE A O 1
#

Organism: Ralstonia solanacearum (NCBI:txid305)

pLDDT: mean 75.91, std 17.39, range [37.88, 96.25]

Radius of gyration: 30.41 Å; chains: 1; bounding box: 67×63×67 Å

Sequence (199 aa):
MARPPDTRRDLAIETIRRLCGEHGLKEGCRLAREQFADIPDGTWGRWRVQALGRAPEREEIERDARANMAAEVRENIPAVAELVPAAEALPAQRRALDFWRMLDELDEDARLLREFATTTGPDGKRKVKVPFALRDAHRMRCDLIRLALQHAEVAWSTERAARFHDAVLEEISAESPELAGRIIARLKRAASEAEQRGF